Protein AF-A0A2N5VVJ9-F1 (afdb_monomer_lite)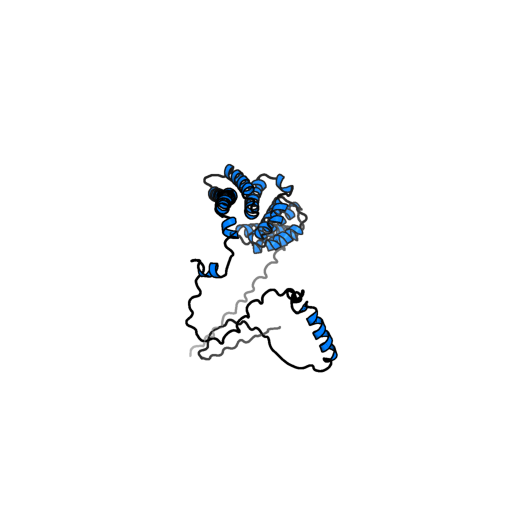

Structure (mmCIF, N/CA/C/O backbone):
data_AF-A0A2N5VVJ9-F1
#
_entry.id   AF-A0A2N5VVJ9-F1
#
loop_
_atom_site.group_PDB
_atom_site.id
_atom_site.type_symbol
_atom_site.label_atom_id
_atom_site.label_alt_id
_atom_site.label_comp_id
_atom_site.label_asym_id
_atom_site.label_entity_id
_atom_site.label_seq_id
_atom_site.pdbx_PDB_ins_code
_atom_site.Cartn_x
_atom_site.Cartn_y
_atom_site.Cartn_z
_atom_site.occupancy
_atom_site.B_iso_or_equiv
_atom_site.auth_seq_id
_atom_site.auth_comp_id
_atom_site.auth_asym_id
_atom_site.auth_atom_id
_atom_site.pdbx_PDB_model_num
ATOM 1 N N . MET A 1 1 ? 15.335 -64.972 -72.256 1.00 45.25 1 MET A N 1
ATOM 2 C CA . MET A 1 1 ? 16.299 -64.306 -71.351 1.00 45.25 1 MET A CA 1
ATOM 3 C C . MET A 1 1 ? 16.085 -62.801 -71.450 1.00 45.25 1 MET A C 1
ATOM 5 O O . MET A 1 1 ? 16.335 -62.247 -72.508 1.00 45.25 1 MET A O 1
ATOM 9 N N . ALA A 1 2 ? 15.548 -62.161 -70.409 1.00 50.06 2 ALA A N 1
ATOM 10 C CA . ALA A 1 2 ? 15.315 -60.712 -70.378 1.00 50.06 2 ALA A CA 1
ATOM 11 C C . ALA A 1 2 ? 16.499 -59.993 -69.695 1.00 50.06 2 ALA A C 1
ATOM 13 O O . ALA A 1 2 ? 17.002 -60.510 -68.690 1.00 50.06 2 ALA A O 1
ATOM 14 N N . PRO A 1 3 ? 16.972 -58.836 -70.196 1.00 57.22 3 PRO A N 1
ATOM 15 C CA . PRO A 1 3 ? 18.103 -58.140 -69.596 1.00 57.22 3 PRO A CA 1
ATOM 16 C C . PRO A 1 3 ? 17.680 -57.404 -68.316 1.00 57.22 3 PRO A C 1
ATOM 18 O O . PRO A 1 3 ? 16.671 -56.702 -68.268 1.00 57.22 3 PRO A O 1
ATOM 21 N N . LYS A 1 4 ? 18.480 -57.565 -67.258 1.00 54.62 4 LYS A N 1
ATOM 22 C CA . LYS A 1 4 ? 18.302 -56.906 -65.959 1.00 54.62 4 LYS A CA 1
ATOM 23 C C . LYS A 1 4 ? 18.552 -55.400 -66.103 1.00 54.62 4 LYS A C 1
ATOM 25 O O . LYS A 1 4 ? 19.694 -54.972 -66.246 1.00 54.62 4 LYS A O 1
ATOM 30 N N . THR A 1 5 ? 17.504 -54.585 -66.018 1.00 56.19 5 THR A N 1
ATOM 31 C CA . THR A 1 5 ? 17.630 -53.122 -65.953 1.00 56.19 5 THR A CA 1
ATOM 32 C C . THR A 1 5 ? 18.080 -52.698 -64.552 1.00 56.19 5 THR A C 1
ATOM 34 O O . THR A 1 5 ? 17.304 -52.736 -63.597 1.00 56.19 5 THR A O 1
ATOM 37 N N . SER A 1 6 ? 19.340 -52.287 -64.419 1.00 57.97 6 SER A N 1
ATOM 38 C CA . SER A 1 6 ? 19.871 -51.643 -63.213 1.00 57.97 6 SER A CA 1
ATOM 39 C C . SER A 1 6 ? 19.296 -50.225 -63.084 1.00 57.97 6 SER A C 1
ATOM 41 O O . SER A 1 6 ? 19.690 -49.315 -63.814 1.00 57.97 6 SER A O 1
ATOM 43 N N . ARG A 1 7 ? 18.341 -50.015 -62.168 1.00 59.00 7 ARG A N 1
ATOM 44 C CA . ARG A 1 7 ? 17.895 -48.667 -61.777 1.00 59.00 7 ARG A CA 1
ATOM 45 C C . ARG A 1 7 ? 18.970 -48.027 -60.893 1.00 59.00 7 ARG A C 1
ATOM 47 O O . ARG A 1 7 ? 19.049 -48.319 -59.702 1.00 59.00 7 ARG A O 1
ATOM 54 N N . LYS A 1 8 ? 19.780 -47.128 -61.460 1.00 63.78 8 LYS A N 1
ATOM 55 C CA . LYS A 1 8 ? 20.605 -46.195 -60.673 1.00 63.78 8 LYS A CA 1
ATOM 56 C C . LYS A 1 8 ? 19.685 -45.224 -59.924 1.00 63.78 8 LYS A C 1
ATOM 58 O O . LYS A 1 8 ? 18.832 -44.583 -60.533 1.00 63.78 8 LYS A O 1
ATOM 63 N N . LEU A 1 9 ? 19.861 -45.119 -58.607 1.00 64.06 9 LEU A N 1
ATOM 64 C CA . LEU A 1 9 ? 19.212 -44.093 -57.787 1.00 64.06 9 LEU A CA 1
ATOM 65 C C . LEU A 1 9 ? 19.686 -42.696 -58.231 1.00 64.06 9 LEU A C 1
ATOM 67 O O . LEU A 1 9 ? 20.874 -42.537 -58.531 1.00 64.06 9 LEU A O 1
ATOM 71 N N . PRO A 1 10 ? 18.804 -41.680 -58.263 1.00 64.31 10 PRO A N 1
ATOM 72 C CA . PRO A 1 10 ? 19.205 -40.327 -58.624 1.00 64.31 10 PRO A CA 1
ATOM 73 C C . PRO A 1 10 ? 20.184 -39.758 -57.580 1.00 64.31 10 PRO A C 1
ATOM 75 O O . PRO A 1 10 ? 20.063 -40.064 -56.387 1.00 64.31 10 PRO A O 1
ATOM 78 N N . PRO A 1 11 ? 21.158 -38.925 -57.991 1.00 63.38 11 PRO A N 1
ATOM 79 C CA . PRO A 1 11 ? 22.115 -38.337 -57.065 1.00 63.38 11 PRO A CA 1
ATOM 80 C C . PRO A 1 11 ? 21.392 -37.436 -56.056 1.00 63.38 11 PRO A C 1
ATOM 82 O O . PRO A 1 11 ? 20.546 -36.615 -56.417 1.00 63.38 11 PRO A O 1
ATOM 85 N N . LYS A 1 12 ? 21.740 -37.578 -54.770 1.00 62.91 12 LYS A N 1
ATOM 86 C CA . LYS A 1 12 ? 21.291 -36.683 -53.695 1.00 62.91 12 LYS A CA 1
ATOM 87 C C . LYS A 1 12 ? 21.680 -35.248 -54.056 1.00 62.91 12 LYS A C 1
ATOM 89 O O . LYS A 1 12 ? 22.849 -34.882 -53.977 1.00 62.91 12 LYS A O 1
ATOM 94 N N . ARG A 1 13 ? 20.689 -34.436 -54.430 1.00 61.47 13 ARG A N 1
ATOM 95 C CA . ARG A 1 13 ? 20.835 -32.994 -54.658 1.00 61.47 13 ARG A CA 1
ATOM 96 C C . ARG A 1 13 ? 21.368 -32.368 -53.365 1.00 61.47 13 ARG A C 1
ATOM 98 O O . ARG A 1 13 ? 20.666 -32.353 -52.354 1.00 61.47 13 ARG A O 1
ATOM 105 N N . SER A 1 14 ? 22.619 -31.908 -53.369 1.00 63.78 14 SER A N 1
ATOM 106 C CA . SER A 1 14 ? 23.208 -31.222 -52.219 1.00 63.78 14 SER A CA 1
ATOM 107 C C . SER A 1 14 ? 22.415 -29.943 -51.968 1.00 63.78 14 SER A C 1
ATOM 109 O O . SER A 1 14 ? 22.470 -29.009 -52.769 1.00 63.78 14 SER A O 1
ATOM 111 N N . GLN A 1 15 ? 21.653 -29.897 -50.876 1.00 66.25 15 GLN A N 1
ATOM 112 C CA . GLN A 1 15 ? 21.012 -28.669 -50.421 1.00 66.25 15 GLN A CA 1
ATOM 113 C C . GLN A 1 15 ? 22.098 -27.716 -49.903 1.00 66.25 15 GLN A C 1
ATOM 115 O O . GLN A 1 15 ? 22.375 -27.663 -48.705 1.00 66.25 15 GLN A O 1
ATOM 120 N N . PHE A 1 16 ? 22.736 -26.971 -50.806 1.00 63.09 16 PHE A N 1
ATOM 121 C CA . PHE A 1 16 ? 23.498 -25.785 -50.435 1.00 63.09 16 PHE A CA 1
ATOM 122 C C . PHE A 1 16 ? 22.497 -24.757 -49.903 1.00 63.09 16 PHE A C 1
ATOM 124 O O . PHE A 1 16 ? 21.843 -24.050 -50.667 1.00 63.09 16 PHE A O 1
ATOM 131 N N . LYS A 1 17 ? 22.323 -24.711 -48.577 1.00 68.06 17 LYS A N 1
ATOM 132 C CA . LYS A 1 17 ? 21.611 -23.603 -47.936 1.00 68.06 17 LYS A CA 1
ATOM 133 C C . LYS A 1 17 ? 22.434 -22.334 -48.196 1.00 68.06 17 LYS A C 1
ATOM 135 O O . LYS A 1 17 ? 23.617 -22.331 -47.843 1.00 68.06 17 LYS A O 1
ATOM 140 N N . PRO A 1 18 ? 21.866 -21.282 -48.813 1.00 67.88 18 PRO A N 1
ATOM 141 C CA . PRO A 1 18 ? 22.600 -20.045 -49.029 1.00 67.88 18 PRO A CA 1
ATOM 142 C C . PRO A 1 18 ? 23.058 -19.493 -47.676 1.00 67.88 18 PRO A C 1
ATOM 144 O O . PRO A 1 18 ? 22.304 -19.479 -46.699 1.00 67.88 18 PRO A O 1
ATOM 147 N N . LYS A 1 19 ? 24.328 -19.088 -47.610 1.00 67.56 19 LYS A N 1
ATOM 148 C CA . LYS A 1 19 ? 24.931 -18.499 -46.412 1.00 67.56 19 LYS A CA 1
ATOM 149 C C . LYS A 1 19 ? 24.152 -17.219 -46.096 1.00 67.56 19 LYS A C 1
ATOM 151 O O . LYS A 1 19 ? 24.088 -16.326 -46.936 1.00 67.56 19 LYS A O 1
ATOM 156 N N . ALA A 1 20 ? 23.507 -17.168 -44.929 1.00 70.75 20 ALA A N 1
ATOM 157 C CA . ALA A 1 20 ? 22.679 -16.034 -44.531 1.00 70.75 20 ALA A CA 1
ATOM 158 C C . ALA A 1 20 ? 23.492 -14.734 -44.616 1.00 70.75 20 ALA A C 1
ATOM 160 O O . ALA A 1 20 ? 24.610 -14.664 -44.099 1.00 70.75 20 ALA A O 1
ATOM 161 N N . THR A 1 21 ? 22.938 -13.719 -45.278 1.00 72.06 21 THR A N 1
ATOM 162 C CA . THR A 1 21 ? 23.571 -12.403 -45.380 1.00 72.06 21 THR A CA 1
ATOM 163 C C . THR A 1 21 ? 23.772 -11.812 -43.978 1.00 72.06 21 THR A C 1
ATOM 165 O O . THR A 1 21 ? 22.916 -11.985 -43.100 1.00 72.06 21 THR A O 1
ATOM 168 N N . PRO A 1 22 ? 24.910 -11.144 -43.710 1.00 67.06 22 PRO A N 1
ATOM 169 C CA . PRO A 1 22 ? 25.204 -10.629 -42.381 1.00 67.06 22 PRO A CA 1
ATOM 170 C C . PRO A 1 22 ? 24.194 -9.535 -42.016 1.00 67.06 22 PRO A C 1
ATOM 172 O O . PRO A 1 22 ? 24.123 -8.490 -42.662 1.00 67.06 22 PRO A O 1
ATOM 175 N N . ARG A 1 23 ? 23.389 -9.772 -40.972 1.00 75.50 23 ARG A N 1
ATOM 176 C CA . ARG A 1 23 ? 22.458 -8.765 -40.440 1.00 75.50 23 ARG A CA 1
ATOM 177 C C . ARG A 1 23 ? 23.257 -7.540 -39.985 1.00 75.50 23 ARG A C 1
ATOM 179 O O . ARG A 1 23 ? 24.162 -7.673 -39.161 1.00 75.50 23 ARG A O 1
ATOM 186 N N . LYS A 1 24 ? 22.907 -6.351 -40.493 1.00 75.06 24 LYS A N 1
ATOM 187 C CA . LYS A 1 24 ? 23.478 -5.077 -40.027 1.00 75.06 24 LYS A CA 1
ATOM 188 C C . LYS A 1 24 ? 23.270 -4.966 -38.511 1.00 75.06 24 LYS A C 1
ATOM 190 O O . LYS A 1 24 ? 22.156 -5.167 -38.021 1.00 75.06 24 LYS A O 1
ATOM 195 N N . LYS A 1 25 ? 24.344 -4.694 -37.762 1.00 81.38 25 LYS A N 1
ATOM 196 C CA . LYS A 1 25 ? 24.272 -4.499 -36.307 1.00 81.38 25 LYS A CA 1
ATOM 197 C C . LYS A 1 25 ? 23.468 -3.223 -36.031 1.00 81.38 25 LYS A C 1
ATOM 199 O O . LYS A 1 25 ? 23.736 -2.194 -36.644 1.00 81.38 25 LYS A O 1
ATOM 204 N N . LYS A 1 26 ? 22.474 -3.302 -35.142 1.00 84.88 26 LYS A N 1
ATOM 205 C CA . LYS A 1 26 ? 21.681 -2.136 -34.720 1.00 84.88 26 LYS A CA 1
ATOM 206 C C . LYS A 1 26 ? 22.579 -1.134 -33.990 1.00 84.88 26 LYS A C 1
ATOM 208 O O . LYS A 1 26 ? 23.471 -1.549 -33.250 1.00 84.88 26 LYS A O 1
ATOM 213 N N . THR A 1 27 ? 22.329 0.161 -34.174 1.00 90.56 27 THR A N 1
ATOM 214 C CA . THR A 1 27 ? 23.032 1.216 -33.425 1.00 90.56 27 THR A CA 1
ATOM 215 C C . THR A 1 27 ? 22.572 1.250 -31.963 1.00 90.56 27 THR A C 1
ATOM 217 O O . THR A 1 27 ? 21.488 0.761 -31.639 1.00 90.56 27 THR A O 1
ATOM 220 N N . ALA A 1 28 ? 23.366 1.841 -31.063 1.00 88.62 28 ALA A N 1
ATOM 221 C CA . ALA A 1 28 ? 23.017 1.939 -29.641 1.00 88.62 28 ALA A CA 1
ATOM 222 C C . ALA A 1 28 ? 21.659 2.633 -29.417 1.00 88.62 28 ALA A C 1
ATOM 224 O O . ALA A 1 28 ? 20.816 2.114 -28.687 1.00 88.62 28 ALA A O 1
ATOM 225 N N . ALA A 1 29 ? 21.401 3.733 -30.132 1.00 88.88 29 ALA A N 1
ATOM 226 C CA . ALA A 1 29 ? 20.127 4.450 -30.087 1.00 88.88 29 ALA A CA 1
ATOM 227 C C . ALA A 1 29 ? 18.941 3.584 -30.555 1.00 88.88 29 ALA A C 1
ATOM 229 O O . ALA A 1 29 ? 17.897 3.553 -29.906 1.00 88.88 29 ALA A O 1
ATOM 230 N N . GLN A 1 30 ? 19.111 2.804 -31.631 1.00 91.69 30 GLN A N 1
ATOM 231 C CA . GLN A 1 30 ? 18.076 1.876 -32.107 1.00 91.69 30 GLN A CA 1
ATOM 232 C C . GLN A 1 30 ? 17.791 0.755 -31.099 1.00 91.69 30 GLN A C 1
ATOM 234 O O . GLN A 1 30 ? 16.660 0.279 -31.008 1.00 91.69 30 GLN A O 1
ATOM 239 N N . ILE A 1 31 ? 18.803 0.314 -30.346 1.00 91.12 31 ILE A N 1
ATOM 240 C CA . ILE A 1 31 ? 18.627 -0.681 -29.283 1.00 91.12 31 ILE A CA 1
ATOM 241 C C . ILE A 1 31 ? 17.816 -0.084 -28.127 1.00 91.12 31 ILE A C 1
ATOM 243 O O . ILE A 1 31 ? 16.885 -0.739 -27.662 1.00 91.12 31 ILE A O 1
ATOM 247 N N . VAL A 1 32 ? 18.127 1.144 -27.696 1.00 91.50 32 VAL A N 1
ATOM 248 C CA . VAL A 1 32 ? 17.387 1.851 -26.631 1.00 91.50 32 VAL A CA 1
ATOM 249 C C . VAL A 1 32 ? 15.924 2.036 -27.037 1.00 91.50 32 VAL A C 1
ATOM 251 O O . VAL A 1 32 ? 15.026 1.653 -26.292 1.00 91.50 32 VAL A O 1
ATOM 254 N N . ALA A 1 33 ? 15.672 2.535 -28.251 1.00 92.75 33 ALA A N 1
ATOM 255 C CA . ALA A 1 33 ? 14.318 2.721 -28.771 1.00 92.75 33 ALA A CA 1
ATOM 256 C C . ALA A 1 33 ? 13.533 1.399 -28.819 1.00 92.75 33 ALA A C 1
ATOM 258 O O . ALA A 1 33 ? 12.406 1.323 -28.333 1.00 92.75 33 ALA A O 1
ATOM 259 N N . ALA A 1 34 ? 14.150 0.320 -29.314 1.00 94.25 34 ALA A N 1
ATOM 260 C CA . ALA A 1 34 ? 13.525 -1.001 -29.322 1.00 94.25 34 ALA A CA 1
ATOM 261 C C . ALA A 1 34 ? 13.229 -1.528 -27.904 1.00 94.25 34 ALA A C 1
ATOM 263 O O . ALA A 1 34 ? 12.222 -2.205 -27.699 1.00 94.25 34 ALA A O 1
ATOM 264 N N . ARG A 1 35 ? 14.082 -1.223 -26.917 1.00 94.88 35 ARG A N 1
ATOM 265 C CA . ARG A 1 35 ? 13.838 -1.568 -25.507 1.00 94.88 35 ARG A CA 1
ATOM 266 C C . ARG A 1 35 ? 12.683 -0.770 -24.909 1.00 94.88 35 ARG A C 1
ATOM 268 O O . ARG A 1 35 ? 11.914 -1.358 -24.161 1.00 94.88 35 ARG A O 1
ATOM 275 N N . ARG A 1 36 ? 12.526 0.513 -25.256 1.00 94.69 36 ARG A N 1
ATOM 276 C CA . ARG A 1 36 ? 11.374 1.327 -24.824 1.00 94.69 36 ARG A CA 1
ATOM 277 C C . ARG A 1 36 ? 10.063 0.752 -25.351 1.00 94.69 36 ARG A C 1
ATOM 279 O O . ARG A 1 36 ? 9.161 0.506 -24.565 1.00 94.69 36 ARG A O 1
ATOM 286 N N . ILE A 1 37 ? 10.000 0.429 -26.645 1.00 96.31 37 ILE A N 1
ATOM 287 C CA . ILE A 1 37 ? 8.824 -0.225 -27.248 1.00 96.31 37 ILE A CA 1
ATOM 288 C C . ILE A 1 37 ? 8.517 -1.540 -26.526 1.00 96.31 37 ILE A C 1
ATOM 290 O O . ILE A 1 37 ? 7.390 -1.780 -26.105 1.00 96.31 37 ILE A O 1
ATOM 294 N N . ARG A 1 38 ? 9.546 -2.363 -26.295 1.0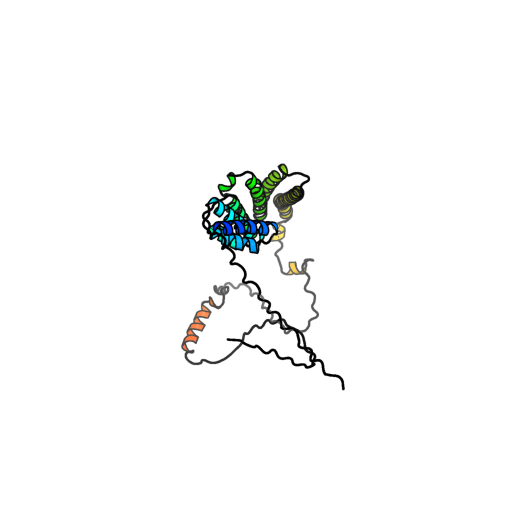0 97.44 38 ARG A N 1
ATOM 295 C CA . ARG A 1 38 ? 9.400 -3.611 -25.544 1.00 97.44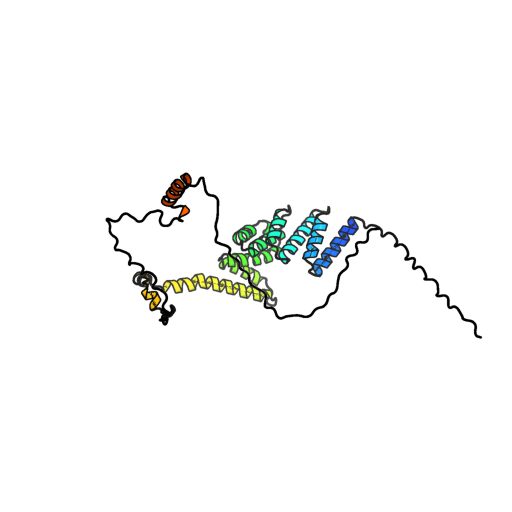 38 ARG A CA 1
ATOM 296 C C . ARG A 1 38 ? 8.893 -3.385 -24.118 1.00 97.44 38 ARG A C 1
ATOM 298 O O . ARG A 1 38 ? 8.111 -4.199 -23.640 1.00 97.44 38 ARG A O 1
ATOM 305 N N . LEU A 1 39 ? 9.361 -2.342 -23.431 1.00 97.19 39 LEU A N 1
ATOM 306 C CA . LEU A 1 39 ? 8.891 -2.007 -22.090 1.00 97.19 39 LEU A CA 1
ATOM 307 C C . LEU A 1 39 ? 7.392 -1.694 -22.123 1.00 97.19 39 LEU A C 1
ATOM 309 O O . LEU A 1 39 ? 6.655 -2.303 -21.358 1.00 97.19 39 LEU A O 1
ATOM 313 N N . TYR A 1 40 ? 6.932 -0.849 -23.050 1.00 96.69 40 TYR A N 1
ATOM 314 C CA . TYR A 1 40 ? 5.502 -0.563 -23.213 1.00 96.69 40 TYR A CA 1
ATOM 315 C C . TYR A 1 40 ? 4.679 -1.828 -23.476 1.00 96.69 40 TYR A C 1
ATOM 317 O O . TYR A 1 40 ? 3.702 -2.068 -22.777 1.00 96.69 40 TYR A O 1
ATOM 325 N N . GLU A 1 41 ? 5.117 -2.696 -24.394 1.00 97.94 41 GLU A N 1
ATOM 326 C CA . GLU A 1 41 ? 4.432 -3.972 -24.653 1.00 97.94 41 GLU A CA 1
ATOM 327 C C . GLU A 1 41 ? 4.382 -4.888 -23.420 1.00 97.94 41 GLU A C 1
ATOM 329 O O . GLU A 1 41 ? 3.445 -5.666 -23.253 1.00 97.94 41 GLU A O 1
ATOM 334 N N . GLN A 1 42 ? 5.414 -4.856 -22.574 1.00 97.75 42 GLN A N 1
ATOM 335 C CA . GLN A 1 42 ? 5.454 -5.642 -21.342 1.00 97.75 42 GLN A CA 1
ATOM 336 C C . GLN A 1 42 ? 4.526 -5.074 -20.274 1.00 97.75 42 GLN A C 1
ATOM 338 O O . GLN A 1 42 ? 3.937 -5.861 -19.538 1.00 97.75 42 GLN A O 1
ATOM 343 N N . LEU A 1 43 ? 4.413 -3.748 -20.179 1.00 96.75 43 LEU A N 1
ATOM 344 C CA . LEU A 1 43 ? 3.488 -3.082 -19.264 1.00 96.75 43 LEU A CA 1
ATOM 345 C C . LEU A 1 43 ? 2.039 -3.374 -19.656 1.00 96.75 43 LEU A C 1
ATOM 347 O O . LEU A 1 43 ? 1.276 -3.833 -18.814 1.00 96.75 43 LEU A O 1
ATOM 351 N N . ASP A 1 44 ? 1.714 -3.216 -20.938 1.00 96.69 44 ASP A N 1
ATOM 352 C CA . ASP A 1 44 ? 0.381 -3.470 -21.496 1.00 96.69 44 ASP A CA 1
ATOM 353 C C . ASP A 1 44 ? -0.072 -4.926 -21.278 1.00 96.69 44 ASP A C 1
ATOM 355 O O . ASP A 1 44 ? -1.201 -5.204 -20.886 1.00 96.69 44 ASP A O 1
ATOM 359 N N . LYS A 1 45 ? 0.855 -5.881 -21.426 1.00 96.88 45 LYS A N 1
ATOM 360 C CA . LYS A 1 45 ? 0.585 -7.316 -21.225 1.00 96.88 45 LYS A CA 1
ATOM 361 C C . LYS A 1 45 ? 0.722 -7.790 -19.773 1.00 96.88 45 LYS A C 1
ATOM 363 O O . LYS A 1 45 ? 0.636 -8.992 -19.527 1.00 96.88 45 LYS A O 1
ATOM 368 N N . GLY A 1 46 ? 1.017 -6.904 -18.819 1.00 95.62 46 GLY A N 1
ATOM 369 C CA . GLY A 1 46 ? 1.198 -7.272 -17.408 1.00 95.62 46 GLY A CA 1
ATOM 370 C C . GLY A 1 46 ? 2.443 -8.127 -17.111 1.00 95.62 46 GLY A C 1
ATOM 371 O O . GLY A 1 46 ? 2.540 -8.786 -16.076 1.00 95.62 46 GLY A O 1
ATOM 372 N N . PHE A 1 47 ? 3.449 -8.144 -17.991 1.00 97.25 47 PHE A N 1
ATOM 373 C CA . PHE A 1 47 ? 4.697 -8.891 -17.787 1.00 97.25 47 PHE A CA 1
ATOM 374 C C . PHE A 1 47 ? 5.681 -8.149 -16.869 1.00 97.25 47 PHE A C 1
ATOM 376 O O . PHE A 1 47 ? 6.840 -7.917 -17.232 1.00 97.25 47 PHE A O 1
ATOM 383 N N . HIS A 1 48 ? 5.248 -7.818 -15.652 1.00 96.94 48 HIS A N 1
ATOM 384 C CA . HIS A 1 48 ? 5.954 -6.932 -14.717 1.00 96.94 48 HIS A CA 1
ATOM 385 C C . HIS A 1 48 ? 7.384 -7.391 -14.377 1.00 96.94 48 HIS A C 1
ATOM 387 O O . HIS A 1 48 ? 8.316 -6.587 -14.358 1.00 96.94 48 HIS A O 1
ATOM 393 N N . GLN A 1 49 ? 7.610 -8.697 -14.199 1.00 96.94 49 GLN A N 1
ATOM 394 C CA . GLN A 1 49 ? 8.952 -9.240 -13.929 1.00 96.94 49 GLN A CA 1
ATOM 395 C C . GLN A 1 49 ? 9.926 -9.015 -15.095 1.00 96.94 49 GLN A C 1
ATOM 397 O O . GLN A 1 49 ? 11.115 -8.754 -14.898 1.00 96.94 49 GLN A O 1
ATOM 402 N N . ASN A 1 50 ? 9.430 -9.115 -16.329 1.00 97.44 50 ASN A N 1
ATOM 403 C CA . ASN A 1 50 ? 10.236 -8.851 -17.516 1.00 97.44 50 ASN A CA 1
ATOM 404 C C . ASN A 1 50 ? 10.409 -7.347 -17.742 1.00 97.44 50 ASN A C 1
ATOM 406 O O . ASN A 1 50 ? 11.498 -6.935 -18.139 1.00 97.44 50 ASN A O 1
ATOM 410 N N . ALA A 1 51 ? 9.379 -6.550 -17.446 1.00 97.88 51 ALA A N 1
ATOM 411 C CA . ALA A 1 51 ? 9.434 -5.094 -17.495 1.00 97.88 51 ALA A CA 1
ATOM 412 C C . ALA A 1 51 ? 10.549 -4.553 -16.593 1.00 97.88 51 ALA A C 1
ATOM 414 O O . ALA A 1 51 ? 11.375 -3.780 -17.061 1.00 97.88 51 ALA A O 1
ATOM 415 N N . ILE A 1 52 ? 10.686 -5.060 -15.362 1.00 97.12 52 ILE A N 1
ATOM 416 C CA . ILE A 1 52 ? 11.766 -4.649 -14.447 1.00 97.12 52 ILE A CA 1
ATOM 417 C C . ILE A 1 52 ? 13.154 -4.940 -15.021 1.00 97.12 52 ILE A C 1
ATOM 419 O O . ILE A 1 52 ? 14.055 -4.107 -14.919 1.00 97.12 52 ILE A O 1
ATOM 423 N N . LYS A 1 53 ? 13.342 -6.098 -15.667 1.00 97.06 53 LYS A N 1
ATOM 424 C CA . LYS A 1 53 ? 14.615 -6.415 -16.337 1.00 97.06 53 LYS A CA 1
ATOM 425 C C . LYS A 1 53 ? 14.905 -5.420 -17.459 1.00 97.06 53 LYS A C 1
ATOM 427 O O . LYS A 1 53 ? 16.046 -4.989 -17.602 1.00 97.06 53 LYS A O 1
ATOM 432 N N . THR A 1 54 ? 13.889 -5.049 -18.237 1.00 96.88 54 THR A N 1
ATOM 433 C CA . THR A 1 54 ? 14.010 -4.033 -19.290 1.00 96.88 54 THR A CA 1
ATOM 434 C C . THR A 1 54 ? 14.287 -2.643 -18.702 1.00 96.88 54 THR A C 1
ATOM 436 O O . THR A 1 54 ? 15.150 -1.947 -19.227 1.00 96.88 54 THR A O 1
ATOM 439 N N . CYS A 1 55 ? 13.648 -2.261 -17.589 1.00 96.12 55 CYS A N 1
ATOM 440 C CA . CYS A 1 55 ? 13.926 -1.015 -16.865 1.00 96.12 55 CYS A CA 1
ATOM 441 C C . CYS A 1 55 ? 15.380 -0.948 -16.394 1.00 96.12 55 CYS A C 1
ATOM 443 O O . CYS A 1 55 ? 16.045 0.041 -16.668 1.00 96.12 55 CYS A O 1
ATOM 445 N N . ASN A 1 56 ? 15.908 -2.004 -15.763 1.00 95.44 56 ASN A N 1
ATOM 446 C CA . ASN A 1 56 ? 17.319 -2.050 -15.354 1.00 95.44 56 ASN A CA 1
ATOM 447 C C . ASN A 1 56 ? 18.250 -1.852 -16.560 1.00 95.44 56 ASN A C 1
ATOM 449 O O . ASN A 1 56 ? 19.125 -0.997 -16.535 1.00 95.44 56 ASN A O 1
ATOM 453 N N . GLN A 1 57 ? 17.985 -2.558 -17.664 1.00 94.81 57 GLN A N 1
ATOM 454 C CA . GLN A 1 57 ? 18.765 -2.417 -18.897 1.00 94.81 57 GLN A CA 1
ATOM 455 C C . GLN A 1 57 ? 18.709 -1.014 -19.511 1.00 94.81 57 GLN A C 1
ATOM 457 O O . GLN A 1 57 ? 19.617 -0.663 -20.262 1.00 94.81 57 GLN A O 1
ATOM 462 N N . LEU A 1 58 ? 17.627 -0.266 -19.288 1.00 94.62 58 LEU A N 1
ATOM 463 C CA . LEU A 1 58 ? 17.481 1.117 -19.740 1.00 94.62 58 LEU A CA 1
ATOM 464 C C . LEU A 1 58 ? 18.164 2.094 -18.772 1.00 94.62 58 LEU A C 1
ATOM 466 O O . LEU A 1 58 ? 18.803 3.030 -19.234 1.00 94.62 58 LEU A O 1
ATOM 470 N N . LEU A 1 59 ? 18.092 1.842 -17.462 1.00 92.94 59 LEU A N 1
ATOM 471 C CA . LEU A 1 59 ? 18.751 2.636 -16.418 1.00 92.94 59 LEU A CA 1
ATOM 472 C C . LEU A 1 59 ? 20.283 2.543 -16.459 1.00 92.94 59 LEU A C 1
ATOM 474 O O . LEU A 1 59 ? 20.953 3.485 -16.038 1.00 92.94 59 LEU A O 1
ATOM 478 N N . ASP A 1 60 ? 20.827 1.434 -16.969 1.00 91.12 60 ASP A N 1
ATOM 479 C CA . ASP A 1 60 ? 22.268 1.251 -17.186 1.00 91.12 60 ASP A CA 1
ATOM 480 C C . ASP A 1 60 ? 22.806 2.105 -18.352 1.00 91.12 60 ASP A C 1
ATOM 482 O O . ASP A 1 60 ? 24.017 2.261 -18.513 1.00 91.12 60 ASP A O 1
ATOM 486 N N . GLN A 1 61 ? 21.927 2.628 -19.212 1.00 88.25 61 GLN A N 1
ATOM 487 C CA . GLN A 1 61 ? 22.314 3.439 -20.365 1.00 88.25 61 GLN A CA 1
ATOM 488 C C . GLN A 1 61 ? 22.327 4.926 -19.998 1.00 88.25 61 GLN A C 1
ATOM 490 O O . GLN A 1 61 ? 21.515 5.395 -19.206 1.00 88.25 61 GLN A O 1
ATOM 495 N N . GLN A 1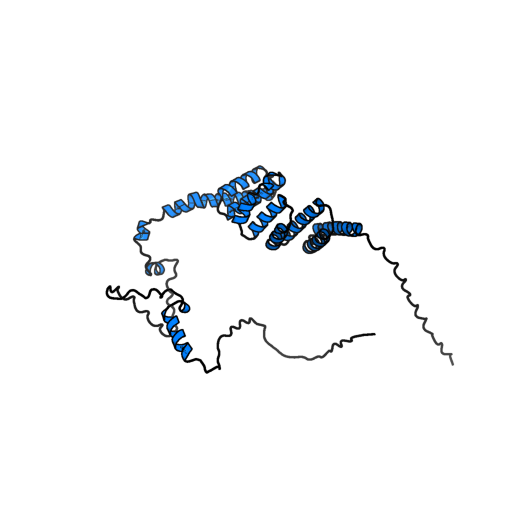 62 ? 23.240 5.689 -20.606 1.00 75.56 62 GLN A N 1
ATOM 496 C CA . GLN A 1 62 ? 23.241 7.145 -20.472 1.00 75.56 62 GLN A CA 1
ATOM 497 C C . GLN A 1 62 ? 22.023 7.728 -21.204 1.00 75.56 62 GLN A C 1
ATOM 499 O O . GLN A 1 62 ? 21.806 7.446 -22.384 1.00 75.56 62 GLN A O 1
ATOM 504 N N . GLY A 1 63 ? 21.230 8.524 -20.490 1.00 80.75 63 GLY A N 1
ATOM 505 C CA . GLY A 1 63 ? 20.038 9.209 -20.986 1.00 80.75 63 GLY A CA 1
ATOM 506 C C . GLY A 1 63 ? 19.903 10.590 -20.349 1.00 80.75 63 GLY A C 1
ATOM 507 O O . GLY A 1 63 ? 20.769 11.013 -19.581 1.00 80.75 63 GLY A O 1
ATOM 508 N N . THR A 1 64 ? 18.826 11.304 -20.672 1.00 86.06 64 THR A N 1
ATOM 509 C CA . THR A 1 64 ? 18.494 12.551 -19.971 1.00 86.06 64 THR A CA 1
ATOM 510 C C . THR A 1 64 ? 18.122 12.241 -18.517 1.00 86.06 64 THR A C 1
ATOM 512 O O . THR A 1 64 ? 17.674 11.134 -18.211 1.00 86.06 64 THR A O 1
ATOM 515 N N . GLN A 1 65 ? 18.299 13.206 -17.609 1.00 87.81 65 GLN A N 1
ATOM 516 C CA . GLN A 1 65 ? 17.893 13.035 -16.205 1.00 87.81 65 GLN A CA 1
ATOM 517 C C . GLN A 1 65 ? 16.396 12.718 -16.105 1.00 87.81 65 GLN A C 1
ATOM 519 O O . GLN A 1 65 ? 16.022 11.729 -15.497 1.00 87.81 65 GLN A O 1
ATOM 524 N N . ASN A 1 66 ? 15.557 13.442 -16.848 1.00 88.38 66 ASN A N 1
ATOM 525 C CA . ASN A 1 66 ? 14.114 13.194 -16.873 1.00 88.38 66 ASN A CA 1
ATOM 526 C C . ASN A 1 66 ? 13.749 11.766 -17.345 1.00 88.38 66 ASN A C 1
ATOM 528 O O . ASN A 1 66 ? 12.886 11.102 -16.771 1.00 88.38 66 ASN A O 1
ATOM 532 N N . ASP A 1 67 ? 14.443 11.239 -18.362 1.00 89.38 67 ASP A N 1
ATOM 533 C CA . ASP A 1 67 ? 14.238 9.852 -18.806 1.00 89.38 67 ASP A CA 1
ATOM 534 C C . ASP A 1 67 ? 14.649 8.845 -17.722 1.00 89.38 67 ASP A C 1
ATOM 536 O O . ASP A 1 67 ? 14.069 7.767 -17.605 1.00 89.38 67 ASP A O 1
ATOM 540 N N . ARG A 1 68 ? 15.671 9.172 -16.928 1.00 91.88 68 ARG A N 1
ATOM 541 C CA . ARG A 1 68 ? 16.115 8.330 -15.818 1.00 91.88 68 ARG A CA 1
ATOM 542 C C . ARG A 1 68 ? 15.106 8.352 -14.669 1.00 91.88 68 ARG A C 1
ATOM 544 O O . ARG A 1 68 ? 14.774 7.282 -14.163 1.00 91.88 68 ARG A O 1
ATOM 551 N N . ASP A 1 69 ? 14.599 9.524 -14.310 1.00 92.50 69 ASP A N 1
ATOM 552 C CA . ASP A 1 69 ? 13.635 9.723 -13.223 1.00 92.50 69 ASP A CA 1
ATOM 553 C C . ASP A 1 69 ? 12.333 8.967 -13.513 1.00 92.50 69 ASP A C 1
ATOM 555 O O . ASP A 1 69 ? 11.873 8.161 -12.706 1.00 92.50 69 ASP A O 1
ATOM 559 N N . THR A 1 70 ? 11.815 9.092 -14.738 1.00 92.75 70 THR A N 1
ATOM 560 C CA . THR A 1 70 ? 10.627 8.340 -15.181 1.00 92.75 70 THR A CA 1
ATOM 561 C C . THR A 1 70 ? 10.831 6.821 -15.142 1.00 92.75 70 THR A C 1
ATOM 563 O O . THR A 1 70 ? 9.916 6.071 -14.787 1.00 92.75 70 THR A O 1
ATOM 566 N N . LEU A 1 71 ? 12.030 6.325 -15.470 1.00 94.75 71 LEU A N 1
ATOM 567 C CA . LEU A 1 71 ? 12.362 4.900 -15.359 1.00 94.75 71 LEU A CA 1
ATOM 568 C C . LEU A 1 71 ? 12.483 4.435 -13.902 1.00 94.75 71 LEU A C 1
ATOM 570 O O . LEU A 1 71 ? 12.114 3.293 -13.609 1.00 94.75 71 LEU A O 1
ATOM 574 N N . ILE A 1 72 ? 12.983 5.289 -13.004 1.00 95.44 72 ILE A N 1
ATOM 575 C CA . ILE A 1 72 ? 13.019 5.037 -11.558 1.00 95.44 72 ILE A CA 1
ATOM 576 C C . ILE A 1 72 ? 11.590 4.902 -11.027 1.00 95.44 72 ILE A C 1
ATOM 578 O O . ILE A 1 72 ? 11.275 3.870 -10.430 1.00 95.44 72 ILE A O 1
ATOM 582 N N . ASP A 1 73 ? 10.714 5.860 -11.333 1.00 94.19 73 ASP A N 1
ATOM 583 C CA . ASP A 1 73 ? 9.300 5.835 -10.942 1.00 94.19 73 ASP A CA 1
ATOM 584 C C . ASP A 1 73 ? 8.602 4.575 -11.459 1.00 94.19 73 ASP A C 1
ATOM 586 O O . ASP A 1 73 ? 7.938 3.853 -10.712 1.00 94.19 73 ASP A O 1
ATOM 590 N N . THR A 1 74 ? 8.806 4.260 -12.742 1.00 95.88 74 THR A N 1
ATOM 591 C CA . THR A 1 74 ? 8.225 3.072 -13.380 1.00 95.88 74 THR A CA 1
ATOM 592 C C . THR A 1 74 ? 8.691 1.794 -12.690 1.00 95.88 74 THR A C 1
ATOM 594 O O . THR A 1 74 ? 7.884 0.916 -12.383 1.00 95.88 74 THR A O 1
ATOM 597 N N . LYS A 1 75 ? 9.995 1.670 -12.417 1.00 96.75 75 LYS A N 1
ATOM 598 C CA . LYS A 1 75 ? 10.543 0.498 -11.732 1.00 96.75 75 LYS A CA 1
ATOM 599 C C . LYS A 1 75 ? 10.000 0.381 -10.310 1.00 96.75 75 LYS A C 1
ATOM 601 O O . LYS A 1 75 ? 9.640 -0.725 -9.914 1.00 96.75 75 LYS A O 1
ATOM 606 N N . ALA A 1 76 ? 9.918 1.480 -9.566 1.00 97.25 76 ALA A N 1
ATOM 607 C CA . ALA A 1 76 ? 9.383 1.476 -8.211 1.00 97.25 76 ALA A CA 1
ATOM 608 C C . ALA A 1 76 ? 7.913 1.016 -8.201 1.00 97.25 76 ALA A C 1
ATOM 610 O O . ALA A 1 76 ? 7.571 0.092 -7.465 1.00 97.25 76 ALA A O 1
ATOM 611 N N . LYS A 1 77 ? 7.072 1.554 -9.098 1.00 96.38 77 LYS A N 1
ATOM 612 C CA . LYS A 1 77 ? 5.669 1.126 -9.274 1.00 96.38 77 LYS A CA 1
ATOM 613 C C . LYS A 1 77 ? 5.558 -0.359 -9.658 1.00 96.38 77 LYS A C 1
ATOM 615 O O . LYS A 1 77 ? 4.691 -1.075 -9.170 1.00 96.38 77 LYS A O 1
ATOM 620 N N . LEU A 1 78 ? 6.460 -0.874 -10.495 1.00 97.81 78 LEU A N 1
ATOM 621 C CA . LEU A 1 78 ? 6.480 -2.303 -10.835 1.00 97.81 78 LEU A CA 1
ATOM 622 C C . LEU A 1 78 ? 6.864 -3.201 -9.653 1.00 97.81 78 LEU A C 1
ATOM 624 O O . LEU A 1 78 ? 6.353 -4.316 -9.542 1.00 97.81 78 LEU A O 1
ATOM 628 N N . LEU A 1 79 ? 7.780 -2.751 -8.793 1.00 98.00 79 LEU A N 1
ATOM 629 C CA . LEU A 1 79 ? 8.155 -3.493 -7.590 1.00 98.00 79 LEU A CA 1
ATOM 630 C C . LEU A 1 79 ? 6.984 -3.572 -6.603 1.00 98.00 79 LEU A C 1
ATOM 632 O O . LEU A 1 79 ? 6.750 -4.650 -6.054 1.00 98.00 79 LEU A O 1
ATOM 636 N N . THR A 1 80 ? 6.208 -2.496 -6.443 1.00 97.44 80 THR A N 1
ATOM 637 C CA . THR A 1 80 ? 5.025 -2.499 -5.567 1.00 97.44 80 THR A CA 1
ATOM 638 C C . THR A 1 80 ? 3.874 -3.336 -6.107 1.00 97.44 80 THR A C 1
ATOM 640 O O . THR A 1 80 ? 3.248 -4.040 -5.320 1.00 97.44 80 THR A O 1
ATOM 643 N N . ILE A 1 81 ? 3.636 -3.339 -7.425 1.00 96.81 81 ILE A N 1
ATOM 644 C CA . ILE A 1 81 ? 2.663 -4.243 -8.073 1.00 96.81 81 ILE A CA 1
ATOM 645 C C . ILE A 1 81 ? 3.019 -5.711 -7.807 1.00 96.81 81 ILE A C 1
ATOM 647 O O . ILE A 1 81 ? 2.145 -6.552 -7.638 1.00 96.81 81 ILE A O 1
ATOM 651 N N . LEU A 1 82 ? 4.313 -6.026 -7.749 1.00 97.50 82 LEU A N 1
ATOM 652 C CA . LEU A 1 82 ? 4.810 -7.363 -7.426 1.00 97.50 82 LEU A CA 1
ATOM 653 C C . LEU A 1 82 ? 4.940 -7.614 -5.918 1.00 97.50 82 LEU A C 1
ATOM 655 O O . LEU A 1 82 ? 5.576 -8.591 -5.529 1.00 97.50 82 LEU A O 1
ATOM 659 N N . GLU A 1 83 ? 4.386 -6.727 -5.091 1.00 97.44 83 GLU A N 1
ATOM 660 C CA . GLU A 1 83 ? 4.367 -6.801 -3.626 1.00 97.44 83 GLU A CA 1
ATOM 661 C C . GLU A 1 83 ? 5.759 -6.860 -2.973 1.00 97.44 83 GLU A C 1
ATOM 663 O O . GLU A 1 83 ? 5.934 -7.301 -1.837 1.00 97.44 83 GLU A O 1
ATOM 668 N N . ARG A 1 84 ? 6.790 -6.368 -3.668 1.00 98.06 84 ARG A N 1
ATOM 669 C CA . ARG A 1 84 ? 8.171 -6.330 -3.168 1.00 98.06 84 ARG A CA 1
ATOM 670 C C . ARG A 1 84 ? 8.445 -5.014 -2.455 1.00 98.06 84 ARG A C 1
ATOM 672 O O . ARG A 1 84 ? 9.263 -4.204 -2.887 1.00 98.06 84 ARG A O 1
ATOM 679 N N . TYR A 1 85 ? 7.736 -4.794 -1.351 1.00 98.31 85 TYR A N 1
ATOM 680 C CA . TYR A 1 85 ? 7.726 -3.508 -0.647 1.00 98.31 85 TYR A CA 1
ATOM 681 C C . TYR A 1 85 ? 9.081 -3.137 -0.028 1.00 98.31 85 TYR A C 1
ATOM 683 O O . TYR A 1 85 ? 9.525 -2.006 -0.193 1.00 98.31 85 TYR A O 1
ATOM 691 N N . GLN A 1 86 ? 9.776 -4.081 0.620 1.00 98.00 86 GLN A N 1
ATOM 692 C CA . GLN A 1 86 ? 11.121 -3.826 1.173 1.00 98.00 86 GLN A CA 1
ATOM 693 C C . GLN A 1 86 ? 12.122 -3.478 0.066 1.00 98.00 86 GLN A C 1
ATOM 695 O O . GLN A 1 86 ? 12.784 -2.450 0.128 1.00 98.00 86 GLN A O 1
ATOM 700 N N . GLU A 1 87 ? 12.147 -4.274 -1.007 1.00 97.69 87 GLU A N 1
ATOM 701 C CA . GLU A 1 87 ? 13.031 -4.035 -2.155 1.00 97.69 87 GLU A CA 1
ATOM 702 C C . GLU A 1 87 ? 12.734 -2.684 -2.832 1.00 97.69 87 GLU A C 1
ATOM 704 O O . GLU A 1 87 ? 13.639 -2.028 -3.342 1.00 97.69 87 GLU A O 1
ATOM 709 N N . THR A 1 88 ? 11.471 -2.243 -2.811 1.00 97.69 88 THR A N 1
ATOM 710 C CA . THR A 1 88 ? 11.075 -0.913 -3.292 1.00 97.69 88 THR A CA 1
ATOM 711 C C . THR A 1 88 ? 11.677 0.188 -2.424 1.00 97.69 88 THR A C 1
ATOM 713 O O . THR A 1 88 ? 12.266 1.122 -2.963 1.00 97.69 88 THR A O 1
ATOM 716 N N . LEU A 1 89 ? 11.561 0.086 -1.096 1.00 97.06 89 LEU A N 1
ATOM 717 C CA . LEU A 1 89 ? 12.123 1.072 -0.168 1.00 97.06 89 LEU A CA 1
ATOM 718 C C . LEU A 1 89 ? 13.644 1.177 -0.315 1.00 97.06 89 LEU A C 1
ATOM 720 O O . LEU A 1 89 ? 14.163 2.283 -0.472 1.00 97.06 89 LEU A O 1
ATOM 724 N N . ASP A 1 90 ? 14.332 0.035 -0.353 1.00 97.06 90 ASP A N 1
ATOM 725 C CA . ASP A 1 90 ? 15.780 -0.027 -0.557 1.00 97.06 90 ASP A CA 1
ATOM 726 C C . ASP A 1 90 ? 16.167 0.617 -1.895 1.00 97.06 90 ASP A C 1
ATOM 728 O O . ASP A 1 90 ? 17.070 1.455 -1.955 1.00 97.06 90 ASP A O 1
ATOM 732 N N . PHE A 1 91 ? 15.436 0.293 -2.968 1.00 96.00 91 PHE A N 1
ATOM 733 C CA . PHE A 1 91 ? 15.675 0.857 -4.292 1.00 96.00 91 PHE A CA 1
ATOM 734 C C . PHE A 1 91 ? 15.529 2.381 -4.314 1.00 96.00 91 PHE A C 1
ATOM 736 O O . PHE A 1 91 ? 16.427 3.046 -4.835 1.00 96.00 91 PHE A O 1
ATOM 743 N N . ILE A 1 92 ? 14.439 2.923 -3.753 1.00 95.69 92 ILE A N 1
ATOM 744 C CA . ILE A 1 92 ? 14.183 4.371 -3.734 1.00 95.69 92 ILE A CA 1
ATOM 745 C C . ILE A 1 92 ? 15.215 5.088 -2.854 1.00 95.69 92 ILE A C 1
ATOM 747 O O . ILE A 1 92 ? 15.706 6.138 -3.250 1.00 95.69 92 ILE A O 1
ATOM 751 N N . SER A 1 93 ? 15.602 4.514 -1.709 1.00 94.25 93 SER A N 1
ATOM 752 C CA . SER A 1 93 ? 16.597 5.124 -0.809 1.00 94.25 93 SER A CA 1
ATOM 753 C C . SER A 1 93 ? 17.970 5.338 -1.459 1.00 94.25 93 SER A C 1
ATOM 755 O O . SER A 1 93 ? 18.707 6.241 -1.073 1.00 94.25 93 SER A O 1
ATOM 757 N N . GLY A 1 94 ? 18.304 4.525 -2.466 1.00 92.12 94 GLY A N 1
ATOM 758 C CA . GLY A 1 94 ? 19.535 4.651 -3.242 1.00 92.12 94 GLY A CA 1
ATOM 759 C C . GLY A 1 94 ? 19.445 5.596 -4.444 1.00 92.12 94 GLY A C 1
ATOM 760 O O . GLY A 1 94 ? 20.422 5.696 -5.186 1.00 92.12 94 GLY A O 1
ATOM 761 N N . GLN A 1 95 ? 18.299 6.241 -4.695 1.00 92.38 95 GLN A N 1
ATOM 762 C CA . GLN A 1 95 ? 18.146 7.202 -5.791 1.00 92.38 95 GLN A CA 1
ATOM 763 C C . GLN A 1 95 ? 18.281 8.641 -5.287 1.00 92.38 95 GLN A C 1
ATOM 765 O O . GLN A 1 95 ? 17.891 8.961 -4.172 1.00 92.38 95 GLN A O 1
ATOM 770 N N . SER A 1 96 ? 18.799 9.528 -6.139 1.00 86.69 96 SER A N 1
ATOM 771 C CA . SER A 1 96 ? 18.867 10.973 -5.868 1.00 86.69 96 SER A CA 1
ATOM 772 C C . SER A 1 96 ? 17.572 11.720 -6.200 1.00 86.69 96 SER A C 1
ATOM 774 O O . SER A 1 96 ? 17.493 12.926 -5.994 1.00 86.69 96 SER A O 1
ATOM 776 N N . VAL A 1 97 ? 16.595 11.030 -6.792 1.00 87.94 97 VAL A N 1
ATOM 777 C CA . VAL A 1 97 ? 15.350 11.624 -7.282 1.00 87.94 97 VAL A CA 1
ATOM 778 C C . VAL A 1 97 ? 14.361 11.711 -6.137 1.00 87.94 97 VAL A C 1
ATOM 780 O O . VAL A 1 97 ? 13.987 10.691 -5.558 1.00 87.94 97 VAL A O 1
ATOM 783 N N . GLU A 1 98 ? 13.895 12.920 -5.856 1.00 87.00 98 GLU A N 1
ATOM 784 C CA . GLU A 1 98 ? 12.798 13.147 -4.927 1.00 87.00 98 GLU A CA 1
ATOM 785 C C . GLU A 1 98 ? 11.578 13.650 -5.695 1.00 87.00 98 GLU A C 1
ATOM 787 O O . GLU A 1 98 ? 11.585 14.728 -6.286 1.00 87.00 98 GLU A O 1
ATOM 792 N N . SER A 1 99 ? 10.518 12.846 -5.699 1.00 88.94 99 SER A N 1
ATOM 793 C CA . SER A 1 99 ? 9.233 13.206 -6.291 1.00 88.94 99 SER A CA 1
ATOM 794 C C . SER A 1 99 ? 8.110 12.885 -5.311 1.00 88.94 99 SER A C 1
ATOM 796 O O . SER A 1 99 ? 8.197 11.927 -4.539 1.00 88.94 99 SER A O 1
ATOM 798 N N . ALA A 1 100 ? 7.033 13.672 -5.348 1.00 90.12 100 ALA A N 1
ATOM 799 C CA . ALA A 1 100 ? 5.857 13.426 -4.513 1.00 90.12 100 ALA A CA 1
ATOM 800 C C . ALA A 1 100 ? 5.275 12.017 -4.744 1.00 90.12 100 ALA A C 1
ATOM 802 O O . ALA A 1 100 ? 4.810 11.376 -3.809 1.00 90.12 100 ALA A O 1
ATOM 803 N N . GLU A 1 101 ? 5.358 11.499 -5.973 1.00 90.00 101 GLU A N 1
ATOM 804 C CA . GLU A 1 101 ? 4.898 10.152 -6.324 1.00 90.00 101 GLU A CA 1
ATOM 805 C C . GLU A 1 101 ? 5.763 9.060 -5.687 1.00 90.00 101 GLU A C 1
ATOM 807 O O . GLU A 1 101 ? 5.225 8.100 -5.135 1.00 90.00 101 GLU A O 1
ATOM 812 N N . LEU A 1 102 ? 7.094 9.210 -5.709 1.00 92.31 102 LEU A N 1
ATOM 813 C CA . LEU A 1 102 ? 7.996 8.283 -5.022 1.00 92.31 102 LEU A CA 1
ATOM 814 C C . LEU A 1 102 ? 7.787 8.327 -3.515 1.00 92.31 102 LEU A C 1
ATOM 816 O O . LEU A 1 102 ? 7.776 7.275 -2.879 1.00 92.31 102 LEU A O 1
ATOM 820 N N . LYS A 1 103 ? 7.581 9.518 -2.946 1.00 93.12 103 LYS A N 1
ATOM 821 C CA . LYS A 1 103 ? 7.274 9.665 -1.522 1.00 93.12 103 LYS A CA 1
ATOM 822 C C . LYS A 1 103 ? 5.954 9.006 -1.154 1.00 93.12 103 LYS A C 1
ATOM 824 O O . LYS A 1 103 ? 5.918 8.232 -0.203 1.00 93.12 103 LYS A O 1
ATOM 829 N N . LEU A 1 104 ? 4.904 9.200 -1.951 1.00 94.00 104 LEU A N 1
ATOM 830 C CA . LEU A 1 104 ? 3.630 8.514 -1.739 1.00 94.00 104 LEU A CA 1
ATOM 831 C C . LEU A 1 104 ? 3.802 6.990 -1.799 1.00 94.00 104 LEU A C 1
ATOM 833 O O . LEU A 1 104 ? 3.248 6.256 -0.981 1.00 94.00 104 LEU A O 1
ATOM 837 N N . LEU A 1 105 ? 4.616 6.508 -2.739 1.00 95.06 105 LEU A N 1
ATOM 838 C CA . LEU A 1 105 ? 4.915 5.089 -2.882 1.00 95.06 105 LEU A CA 1
ATOM 839 C C . LEU A 1 105 ? 5.725 4.537 -1.698 1.00 95.06 105 LEU A C 1
ATOM 841 O O . LEU A 1 105 ? 5.476 3.409 -1.269 1.00 95.06 105 LEU A O 1
ATOM 845 N N . GLN A 1 106 ? 6.656 5.320 -1.140 1.00 95.81 106 GLN A N 1
ATOM 846 C CA . GLN A 1 106 ? 7.355 4.989 0.106 1.00 95.81 106 GLN A CA 1
ATOM 847 C C . GLN A 1 106 ? 6.367 4.865 1.271 1.00 95.81 106 GLN A C 1
ATOM 849 O O . GLN A 1 106 ? 6.389 3.844 1.963 1.00 95.81 106 GLN A O 1
ATOM 854 N N . CYS A 1 107 ? 5.457 5.835 1.442 1.00 96.31 107 CYS A N 1
ATOM 855 C CA . CYS A 1 107 ? 4.388 5.769 2.446 1.00 96.31 107 CYS A CA 1
ATOM 856 C C . CYS A 1 107 ? 3.566 4.487 2.290 1.00 96.31 107 CYS A C 1
ATOM 858 O O . CYS A 1 107 ? 3.352 3.757 3.259 1.00 96.31 107 CYS A O 1
ATOM 860 N N . TYR A 1 108 ? 3.158 4.172 1.057 1.00 97.38 108 TYR A N 1
ATOM 861 C CA . TYR A 1 108 ? 2.401 2.962 0.756 1.00 97.38 108 TYR A CA 1
ATOM 862 C C . TYR A 1 108 ? 3.180 1.694 1.127 1.00 97.38 108 TYR A C 1
ATOM 864 O O . TYR A 1 108 ? 2.631 0.789 1.754 1.00 97.38 108 TYR A O 1
ATOM 872 N N . CYS A 1 109 ? 4.476 1.629 0.812 1.00 98.31 109 CYS A N 1
ATOM 873 C CA . CYS A 1 109 ? 5.314 0.494 1.196 1.00 98.31 109 CYS A CA 1
ATOM 874 C C . CYS A 1 109 ? 5.407 0.346 2.72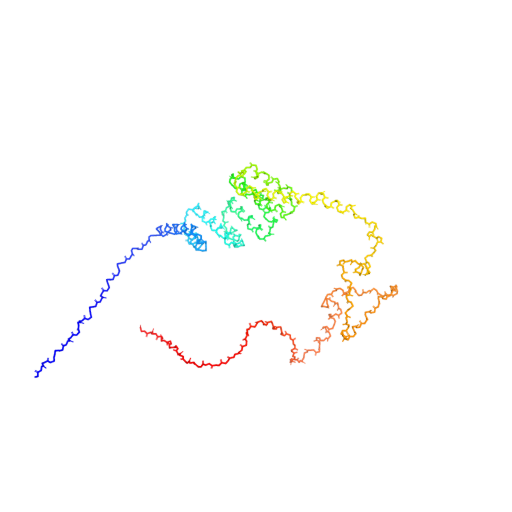1 1.00 98.31 109 CYS A C 1
ATOM 876 O O . CYS A 1 109 ? 5.232 -0.763 3.227 1.00 98.31 109 CYS A O 1
ATOM 878 N N . PHE A 1 110 ? 5.626 1.436 3.466 1.00 98.25 110 PHE A N 1
ATOM 879 C CA . PHE A 1 110 ? 5.632 1.396 4.933 1.00 98.25 110 PHE A CA 1
ATOM 880 C C . PHE A 1 110 ? 4.296 0.909 5.498 1.00 98.25 110 PHE A C 1
ATOM 882 O O . PHE A 1 110 ? 4.291 0.028 6.360 1.00 98.25 110 PHE A O 1
ATOM 889 N N . TYR A 1 111 ? 3.177 1.403 4.961 1.00 98.19 111 TYR A N 1
ATOM 890 C CA . TYR A 1 111 ? 1.836 0.949 5.322 1.00 98.19 111 TYR A CA 1
ATOM 891 C C . TYR A 1 111 ? 1.662 -0.560 5.101 1.00 98.19 111 TYR A C 1
ATOM 893 O O . TYR A 1 111 ? 1.277 -1.283 6.021 1.00 98.19 111 TYR A O 1
ATOM 901 N N . LYS A 1 112 ? 2.018 -1.072 3.914 1.00 98.06 112 LYS A N 1
ATOM 902 C CA . LYS A 1 112 ? 1.904 -2.505 3.585 1.00 98.06 112 LYS A CA 1
ATOM 903 C C . LYS A 1 112 ? 2.798 -3.397 4.444 1.00 98.06 112 LYS A C 1
ATOM 905 O O . LYS A 1 112 ? 2.470 -4.560 4.657 1.00 98.06 112 LYS A O 1
ATOM 910 N N . LEU A 1 113 ? 3.898 -2.855 4.958 1.00 97.94 113 LEU A N 1
ATOM 911 C CA . LEU A 1 113 ? 4.812 -3.533 5.876 1.00 97.94 113 LEU A CA 1
ATOM 912 C C . LEU A 1 113 ? 4.404 -3.404 7.352 1.00 97.94 113 LEU A C 1
ATOM 914 O O . LEU A 1 113 ? 5.128 -3.894 8.219 1.00 97.94 113 LEU A O 1
ATOM 918 N N . GLY A 1 114 ? 3.283 -2.739 7.650 1.00 97.12 114 GLY A N 1
ATOM 919 C CA . GLY A 1 114 ? 2.806 -2.501 9.013 1.00 97.12 114 GLY A CA 1
ATOM 920 C C . GLY A 1 114 ? 3.629 -1.475 9.798 1.00 97.12 114 GLY A C 1
ATOM 921 O O . GLY A 1 114 ? 3.459 -1.360 11.005 1.00 97.12 114 GLY A O 1
ATOM 922 N N . GLN A 1 115 ? 4.516 -0.725 9.138 1.00 97.94 115 GLN A N 1
ATOM 923 C CA . GLN A 1 115 ? 5.340 0.321 9.753 1.00 97.94 115 GLN A CA 1
ATOM 924 C C . GLN A 1 115 ? 4.566 1.648 9.761 1.00 97.94 115 GLN A C 1
ATOM 926 O O . GLN A 1 115 ? 4.947 2.609 9.090 1.00 97.94 115 GLN A O 1
ATOM 931 N N . LEU A 1 116 ? 3.436 1.668 10.473 1.00 97.62 116 LEU A N 1
ATOM 932 C CA . LEU A 1 116 ? 2.434 2.735 10.398 1.00 97.62 116 LEU A CA 1
ATOM 933 C C . LEU A 1 116 ? 2.983 4.097 10.834 1.00 97.62 116 LEU A C 1
ATOM 935 O O . LEU A 1 116 ? 2.690 5.098 10.192 1.00 97.62 116 LEU A O 1
ATOM 939 N N . GLU A 1 117 ? 3.835 4.142 11.857 1.00 96.62 117 GLU A N 1
ATOM 940 C CA . GLU A 1 117 ? 4.412 5.390 12.371 1.00 96.62 117 GLU A CA 1
ATOM 941 C C . GLU A 1 117 ? 5.383 6.019 11.368 1.00 96.62 117 GLU A C 1
ATOM 943 O O . GLU A 1 117 ? 5.480 7.240 11.254 1.00 96.62 117 GLU A O 1
ATOM 948 N N . LYS A 1 118 ? 6.106 5.186 10.607 1.00 96.69 118 LYS A N 1
ATOM 949 C CA . LYS A 1 118 ? 6.964 5.676 9.522 1.00 96.69 118 LYS A CA 1
ATOM 950 C C . LYS A 1 118 ? 6.134 6.185 8.354 1.00 96.69 118 LYS A C 1
ATOM 952 O O . LYS A 1 118 ? 6.498 7.198 7.771 1.00 96.69 118 LYS A O 1
ATOM 957 N N . ALA A 1 119 ? 5.037 5.498 8.034 1.00 96.94 119 ALA A N 1
ATOM 958 C CA . ALA A 1 119 ? 4.115 5.936 6.995 1.00 96.94 119 ALA A CA 1
ATOM 959 C C . ALA A 1 119 ? 3.486 7.297 7.350 1.00 96.94 119 ALA A C 1
ATOM 961 O O . ALA A 1 119 ? 3.513 8.201 6.523 1.00 96.94 119 ALA A O 1
ATOM 962 N N . ASP A 1 120 ? 3.019 7.463 8.593 1.00 95.38 120 ASP A N 1
ATOM 963 C CA . ASP A 1 120 ? 2.469 8.716 9.139 1.00 95.38 120 ASP A CA 1
ATOM 964 C C . ASP A 1 120 ? 3.491 9.862 9.085 1.00 95.38 120 ASP A C 1
ATOM 966 O O . ASP A 1 120 ? 3.227 10.948 8.571 1.00 95.38 120 ASP A O 1
ATOM 970 N N . LYS A 1 121 ? 4.727 9.594 9.522 1.00 94.81 121 LYS A N 1
ATOM 971 C CA . LYS A 1 121 ? 5.808 10.580 9.439 1.00 94.81 121 LYS A CA 1
ATOM 972 C C . LYS A 1 121 ? 6.098 10.995 7.997 1.00 94.81 121 LYS A C 1
ATOM 974 O O . LYS A 1 121 ? 6.298 12.179 7.734 1.00 94.81 121 LYS A O 1
ATOM 979 N N . GLU A 1 122 ? 6.159 10.038 7.074 1.00 93.06 122 GLU A N 1
ATOM 980 C CA . GLU A 1 122 ? 6.476 10.335 5.680 1.00 93.06 122 GLU A CA 1
ATOM 981 C C . GLU A 1 122 ? 5.346 11.131 5.011 1.00 93.06 122 GLU A C 1
ATOM 983 O O . GLU A 1 122 ? 5.650 12.001 4.212 1.00 93.06 122 GLU A O 1
ATOM 988 N N . LEU A 1 123 ? 4.073 10.957 5.394 1.00 90.75 123 LEU A N 1
ATOM 989 C CA . LEU A 1 123 ? 2.934 11.756 4.895 1.00 90.75 123 LEU A CA 1
ATOM 990 C C . LEU A 1 123 ? 3.031 13.262 5.181 1.00 90.75 123 LEU A C 1
ATOM 992 O O . LEU A 1 123 ? 2.469 14.076 4.442 1.00 90.75 123 LEU A O 1
ATOM 996 N N . SER A 1 124 ? 3.800 13.639 6.203 1.00 89.50 124 SER A N 1
ATOM 997 C CA . SER A 1 124 ? 4.108 15.037 6.528 1.00 89.50 124 SER A CA 1
ATOM 998 C C . SER A 1 124 ? 5.167 15.658 5.602 1.00 89.50 124 SER A C 1
ATOM 1000 O O . SER A 1 124 ? 5.598 16.790 5.823 1.00 89.50 124 SER A O 1
ATOM 1002 N N . ASN A 1 125 ? 5.633 14.932 4.579 1.00 89.19 125 ASN A N 1
ATOM 1003 C CA . ASN A 1 125 ? 6.667 15.411 3.669 1.00 89.19 125 ASN A CA 1
ATOM 1004 C C . ASN A 1 125 ? 6.188 16.648 2.871 1.00 89.19 125 ASN A C 1
ATOM 1006 O O . ASN A 1 125 ? 5.115 16.609 2.257 1.00 89.19 125 ASN A O 1
ATOM 1010 N N . PRO A 1 126 ? 6.983 17.737 2.824 1.00 86.88 126 PRO A N 1
ATOM 1011 C CA . PRO A 1 126 ? 6.610 18.975 2.137 1.00 86.88 126 PRO A CA 1
ATOM 1012 C C . PRO A 1 126 ? 6.425 18.819 0.622 1.00 86.88 126 PRO A C 1
ATOM 1014 O O . PRO A 1 126 ? 5.839 19.692 -0.003 1.00 86.88 126 PRO A O 1
ATOM 1017 N N . LEU A 1 127 ? 6.877 17.721 0.009 1.00 86.25 127 LEU A N 1
ATOM 1018 C CA . LEU A 1 127 ? 6.674 17.469 -1.422 1.00 86.25 127 LEU A CA 1
ATOM 1019 C C . LEU A 1 127 ? 5.201 17.233 -1.798 1.00 86.25 127 LEU A C 1
ATOM 1021 O O . LEU A 1 127 ? 4.843 17.339 -2.971 1.00 86.25 127 LEU A O 1
ATOM 1025 N N . PHE A 1 128 ? 4.333 16.926 -0.832 1.00 83.62 128 PHE A N 1
ATOM 1026 C CA . PHE A 1 128 ? 2.930 16.613 -1.105 1.00 83.62 128 PHE A CA 1
ATOM 1027 C C . PHE A 1 128 ? 2.038 17.815 -1.427 1.00 83.62 128 PHE A C 1
ATOM 1029 O O . PHE A 1 128 ? 0.943 17.613 -1.939 1.00 83.62 128 PHE A O 1
ATOM 1036 N N . THR A 1 129 ? 2.481 19.049 -1.194 1.00 71.12 129 THR A N 1
ATOM 1037 C CA . THR A 1 129 ? 1.723 20.262 -1.556 1.00 71.12 129 THR A CA 1
ATOM 1038 C C . THR A 1 129 ? 1.805 20.617 -3.045 1.00 71.12 129 THR A C 1
ATOM 1040 O O . THR A 1 129 ? 1.175 21.576 -3.477 1.00 71.12 129 THR A O 1
ATOM 1043 N N . ALA A 1 130 ? 2.566 19.866 -3.850 1.00 58.38 130 ALA A N 1
ATOM 1044 C CA . ALA A 1 130 ? 2.951 20.291 -5.195 1.00 58.38 130 ALA A CA 1
ATOM 1045 C C . ALA A 1 130 ? 1.995 19.891 -6.346 1.00 58.38 130 ALA A C 1
ATOM 1047 O O . ALA A 1 130 ? 2.204 20.373 -7.458 1.00 58.38 130 ALA A O 1
ATOM 1048 N N . LYS A 1 131 ? 0.993 19.011 -6.151 1.00 59.12 131 LYS A N 1
ATOM 1049 C CA . LYS A 1 131 ? 0.097 18.537 -7.237 1.00 59.12 131 LYS A CA 1
ATOM 1050 C C . LYS A 1 131 ? -1.291 18.103 -6.740 1.00 59.12 131 LYS A C 1
ATOM 1052 O O . LYS A 1 131 ? -1.378 17.380 -5.751 1.00 59.12 131 LYS A O 1
ATOM 1057 N N . GLU A 1 132 ? -2.341 18.448 -7.489 1.00 57.31 132 GLU A N 1
ATOM 1058 C CA . GLU A 1 132 ? -3.747 18.102 -7.193 1.00 57.31 132 GLU A CA 1
ATOM 1059 C C . GLU A 1 132 ? -4.019 16.582 -7.241 1.00 57.31 132 GLU A C 1
ATOM 1061 O O . GLU A 1 132 ? -4.594 16.033 -6.302 1.00 57.31 132 GLU A O 1
ATOM 1066 N N . ASP A 1 133 ? -3.520 15.866 -8.260 1.00 61.59 133 ASP A N 1
ATOM 1067 C CA . ASP A 1 133 ? -3.760 14.416 -8.432 1.00 61.59 133 ASP A CA 1
ATOM 1068 C C . ASP A 1 133 ? -3.165 13.558 -7.301 1.00 61.59 133 ASP A C 1
ATOM 1070 O O . ASP A 1 133 ? -3.729 12.539 -6.882 1.00 61.59 133 ASP A O 1
ATOM 1074 N N . THR A 1 134 ? -2.016 13.982 -6.767 1.00 67.62 134 THR A N 1
ATOM 1075 C CA . THR A 1 134 ? -1.388 13.328 -5.612 1.00 67.62 134 THR A CA 1
ATOM 1076 C C . THR A 1 134 ? -2.226 13.535 -4.352 1.00 67.62 134 THR A C 1
ATOM 1078 O O . THR A 1 134 ? -2.208 12.673 -3.477 1.00 67.62 134 THR A O 1
ATOM 1081 N N . GLY A 1 135 ? -2.991 14.629 -4.276 1.00 83.19 135 GLY A N 1
ATOM 1082 C CA . GLY A 1 135 ? -3.834 14.983 -3.137 1.00 83.19 135 GLY A CA 1
ATOM 1083 C C . GLY A 1 135 ? -4.877 13.913 -2.831 1.00 83.19 135 GLY A C 1
ATOM 1084 O O . GLY A 1 135 ? -4.904 13.402 -1.715 1.00 83.19 135 GLY A O 1
ATOM 1085 N N . ARG A 1 136 ? -5.656 13.476 -3.832 1.00 89.12 136 ARG A N 1
ATOM 1086 C CA . ARG A 1 136 ? -6.678 12.426 -3.638 1.00 89.12 136 ARG A CA 1
ATOM 1087 C C . ARG A 1 136 ? -6.060 11.101 -3.185 1.00 89.12 136 ARG A C 1
ATOM 1089 O O . ARG A 1 136 ? -6.525 10.487 -2.227 1.00 89.12 136 ARG A O 1
ATOM 1096 N N . SER A 1 137 ? -4.991 10.668 -3.857 1.00 90.00 137 SER A N 1
ATOM 1097 C CA . SER A 1 137 ? -4.310 9.402 -3.544 1.00 90.00 137 SER A CA 1
ATOM 1098 C C . SER A 1 137 ? -3.655 9.427 -2.159 1.00 90.00 137 SER A C 1
ATOM 1100 O O . SER A 1 137 ? -3.685 8.433 -1.432 1.00 90.00 137 SER A O 1
ATOM 1102 N N . LYS A 1 138 ? -3.087 10.576 -1.781 1.00 92.75 138 LYS A N 1
ATOM 1103 C CA . LYS A 1 138 ? -2.551 10.829 -0.445 1.00 92.75 138 LYS A CA 1
ATOM 1104 C C . LYS A 1 138 ? -3.656 10.751 0.602 1.00 92.75 138 LYS A C 1
ATOM 1106 O O . LYS A 1 138 ? -3.512 9.979 1.540 1.00 92.75 138 LYS A O 1
ATOM 1111 N N . LEU A 1 139 ? -4.753 11.478 0.412 1.00 93.12 139 LEU A N 1
ATOM 1112 C CA . LEU A 1 139 ? -5.871 11.546 1.354 1.00 93.12 139 LEU A CA 1
ATOM 1113 C C . LEU A 1 139 ? -6.485 10.160 1.610 1.00 93.12 139 LEU A C 1
ATOM 1115 O O . LEU A 1 139 ? -6.748 9.777 2.755 1.00 93.12 139 LEU A O 1
ATOM 1119 N N . ALA A 1 140 ? -6.620 9.357 0.549 1.00 94.00 140 ALA A N 1
ATOM 1120 C CA . ALA A 1 140 ? -7.053 7.967 0.648 1.00 94.00 140 ALA A CA 1
ATOM 1121 C C . ALA A 1 140 ? -6.081 7.122 1.484 1.00 94.00 140 ALA A C 1
ATOM 1123 O O . ALA A 1 140 ? -6.513 6.397 2.381 1.00 94.00 140 ALA A O 1
ATOM 1124 N N . LEU A 1 141 ? -4.771 7.235 1.248 1.00 96.06 141 LEU A N 1
ATOM 1125 C CA . LEU A 1 141 ? -3.769 6.504 2.024 1.00 96.06 141 LEU A CA 1
ATOM 1126 C C . LEU A 1 141 ? -3.702 6.974 3.489 1.00 96.06 141 LEU A C 1
ATOM 1128 O O . LEU A 1 141 ? -3.602 6.142 4.391 1.00 96.06 141 LEU A O 1
ATOM 1132 N N . GLU A 1 142 ? -3.807 8.280 3.735 1.00 95.94 142 GLU A N 1
ATOM 1133 C CA . GLU A 1 142 ? -3.868 8.873 5.076 1.00 95.94 142 GLU A CA 1
ATOM 1134 C C . GLU A 1 142 ? -5.041 8.320 5.874 1.00 95.94 142 GLU A C 1
ATOM 1136 O O . GLU A 1 142 ? -4.846 7.858 6.996 1.00 95.94 142 GLU A O 1
ATOM 1141 N N . SER A 1 143 ? -6.238 8.268 5.276 1.00 96.69 143 SER A N 1
ATOM 1142 C CA . SER A 1 143 ? -7.419 7.728 5.957 1.00 96.69 143 SER A CA 1
ATOM 1143 C C . SER A 1 143 ? -7.201 6.288 6.442 1.00 96.69 143 SER A C 1
ATOM 1145 O O . SER A 1 143 ? -7.524 5.941 7.581 1.00 96.69 143 SER A O 1
ATOM 1147 N N . GLN A 1 144 ? -6.557 5.456 5.617 1.00 97.12 144 GLN A N 1
ATOM 1148 C CA . GLN A 1 144 ? -6.246 4.069 5.958 1.00 97.12 144 GLN A CA 1
ATOM 1149 C C . GLN A 1 144 ? -5.208 3.975 7.081 1.00 97.12 144 GLN A C 1
ATOM 1151 O O . GLN A 1 144 ? -5.335 3.126 7.967 1.00 97.12 144 GLN A O 1
ATOM 1156 N N . ILE A 1 145 ? -4.180 4.827 7.052 1.00 97.88 145 ILE A N 1
ATOM 1157 C CA . ILE A 1 145 ? -3.129 4.869 8.074 1.00 97.88 145 ILE A CA 1
ATOM 1158 C C . ILE A 1 145 ? -3.707 5.342 9.411 1.00 97.88 145 ILE A C 1
ATOM 1160 O O . ILE A 1 145 ? -3.531 4.655 10.418 1.00 97.88 145 ILE A O 1
ATOM 1164 N N . PHE A 1 146 ? -4.458 6.443 9.426 1.00 97.75 146 PHE A N 1
ATOM 1165 C CA . PHE A 1 146 ? -5.082 6.988 10.633 1.00 97.75 146 PHE A CA 1
ATOM 1166 C C . PHE A 1 146 ? -6.056 6.010 11.278 1.00 97.75 146 PHE A C 1
ATOM 1168 O O . PHE A 1 146 ? -6.004 5.800 12.493 1.00 97.75 146 PHE A O 1
ATOM 1175 N N . PHE A 1 147 ? -6.876 5.323 10.478 1.00 97.69 147 PHE A N 1
ATOM 1176 C CA . PHE A 1 147 ? -7.769 4.295 11.004 1.00 97.69 147 PHE A CA 1
ATOM 1177 C C . PHE A 1 147 ? -6.988 3.180 11.716 1.00 97.69 147 PHE A C 1
ATOM 1179 O O . PHE A 1 147 ? -7.339 2.778 12.828 1.00 97.69 147 PHE A O 1
ATOM 1186 N N . LYS A 1 148 ? -5.884 2.707 11.118 1.00 97.25 148 LYS A N 1
ATOM 1187 C CA . LYS A 1 148 ? -5.030 1.665 11.714 1.00 97.25 148 LYS A CA 1
ATOM 1188 C C . LYS A 1 148 ? -4.255 2.147 12.942 1.00 97.25 148 LYS A C 1
ATOM 1190 O O . LYS A 1 148 ? -4.026 1.343 13.842 1.00 97.25 148 LYS A O 1
ATOM 1195 N N . LEU A 1 149 ? -3.903 3.429 13.008 1.00 97.06 149 LEU A N 1
ATOM 1196 C CA . LEU A 1 149 ? -3.272 4.059 14.174 1.00 97.06 149 LEU A CA 1
ATOM 1197 C C . LEU A 1 149 ? -4.251 4.346 15.322 1.00 97.06 149 LEU A C 1
ATOM 1199 O O . LEU A 1 149 ? -3.834 4.827 16.373 1.00 97.06 149 LEU A O 1
ATOM 1203 N N . GLY A 1 150 ? -5.544 4.056 15.150 1.00 95.81 150 GLY A N 1
ATOM 1204 C CA . GLY A 1 150 ? -6.551 4.326 16.172 1.00 95.81 150 GLY A CA 1
ATOM 1205 C C . GLY A 1 150 ? -6.964 5.796 16.246 1.00 95.81 150 GLY A C 1
ATOM 1206 O O . GLY A 1 150 ? -7.466 6.221 17.282 1.00 95.81 150 GLY A O 1
ATOM 1207 N N . ARG A 1 151 ? -6.802 6.547 15.150 1.00 97.38 151 ARG A N 1
ATOM 1208 C CA . ARG A 1 151 ? -7.271 7.930 14.979 1.00 97.38 151 ARG A CA 1
ATOM 1209 C C . ARG A 1 151 ? -8.480 7.978 14.023 1.00 97.38 151 ARG A C 1
ATOM 1211 O O . ARG A 1 151 ? -8.376 8.480 12.905 1.00 97.38 151 ARG A O 1
ATOM 1218 N N . PRO A 1 152 ? -9.643 7.410 14.402 1.00 97.44 152 PRO A N 1
ATOM 1219 C CA . PRO A 1 152 ? -10.778 7.262 13.490 1.00 97.44 152 PRO A CA 1
ATOM 1220 C C . PRO A 1 152 ? -11.465 8.592 13.146 1.00 97.44 152 PRO A C 1
ATOM 1222 O O . PRO A 1 152 ? -12.106 8.675 12.105 1.00 97.44 152 PRO A O 1
ATOM 1225 N N . GLN A 1 153 ? -11.328 9.631 13.980 1.00 97.31 153 GLN A N 1
ATOM 1226 C CA . GLN A 1 153 ? -11.875 10.964 13.698 1.00 97.31 153 GLN A CA 1
ATOM 1227 C C . GLN A 1 153 ? -11.142 11.636 12.523 1.00 97.31 153 GLN A C 1
ATOM 1229 O O . GLN A 1 153 ? -11.790 12.110 11.594 1.00 97.31 153 GLN A O 1
ATOM 1234 N N . GLU A 1 154 ? -9.805 11.599 12.515 1.00 97.00 154 GLU A N 1
ATOM 1235 C CA . GLU A 1 154 ? -8.982 12.092 11.397 1.00 97.00 154 GLU A CA 1
ATOM 1236 C C . GLU A 1 154 ? -9.238 11.278 10.120 1.00 97.00 154 GLU A C 1
ATOM 1238 O O . GLU A 1 154 ? -9.439 11.839 9.045 1.00 97.00 154 GLU A O 1
ATOM 1243 N N . ALA A 1 155 ? -9.324 9.946 10.240 1.00 97.62 155 ALA A N 1
ATOM 1244 C CA . ALA A 1 155 ? -9.659 9.081 9.109 1.00 97.62 155 ALA A CA 1
ATOM 1245 C C . ALA A 1 155 ? -11.032 9.412 8.501 1.00 97.62 155 ALA A C 1
ATOM 1247 O O . ALA A 1 155 ? -11.167 9.472 7.279 1.00 97.62 155 ALA A O 1
ATOM 1248 N N . LYS A 1 156 ? -12.038 9.649 9.353 1.00 97.62 156 LYS A N 1
ATOM 1249 C CA . LYS A 1 156 ? -13.390 10.033 8.939 1.00 97.62 156 LYS A CA 1
ATOM 1250 C C . LYS A 1 156 ? -13.385 11.356 8.170 1.00 97.62 156 LYS A C 1
ATOM 1252 O O . LYS A 1 156 ? -13.996 11.404 7.109 1.00 97.62 156 LYS A O 1
ATOM 1257 N N . ALA A 1 157 ? -12.691 12.383 8.663 1.00 96.75 157 ALA A N 1
ATOM 1258 C CA . ALA A 1 157 ? -12.622 13.686 7.994 1.00 96.75 157 ALA A CA 1
ATOM 1259 C C . ALA A 1 157 ? -12.063 13.564 6.564 1.00 96.75 157 ALA A C 1
ATOM 1261 O O . ALA A 1 157 ? -12.660 14.067 5.614 1.00 96.75 157 ALA A O 1
ATOM 1262 N N . ASN A 1 158 ? -10.981 12.796 6.397 1.00 95.69 158 ASN A N 1
ATOM 1263 C CA . ASN A 1 158 ? -10.394 12.533 5.082 1.00 95.69 158 ASN A CA 1
ATOM 1264 C C . ASN A 1 158 ? -11.357 11.772 4.153 1.00 95.69 158 ASN A C 1
ATOM 1266 O O . ASN A 1 158 ? -11.438 12.060 2.960 1.00 95.69 158 ASN A O 1
ATOM 1270 N N . LEU A 1 159 ? -12.099 10.792 4.680 1.00 96.50 159 LEU A N 1
ATOM 1271 C CA . LEU A 1 159 ? -13.092 10.040 3.904 1.00 96.50 159 LEU A CA 1
ATOM 1272 C C . LEU A 1 159 ? -14.291 10.903 3.495 1.00 96.50 159 LEU A C 1
ATOM 1274 O O . LEU A 1 159 ? -14.784 10.747 2.382 1.00 96.50 159 LEU A O 1
ATOM 1278 N N . GLU A 1 160 ? -14.745 11.817 4.355 1.00 95.94 160 GLU A N 1
ATOM 1279 C CA . GLU A 1 160 ? -15.809 12.775 4.031 1.00 95.94 160 GLU A CA 1
ATOM 1280 C C . GLU A 1 160 ? -15.388 13.698 2.880 1.00 95.94 160 GLU A C 1
ATOM 1282 O O . GLU A 1 160 ? -16.147 13.873 1.927 1.00 95.94 160 GLU A O 1
ATOM 1287 N N . GLU A 1 161 ? -14.154 14.206 2.897 1.00 94.19 161 GLU A N 1
ATOM 1288 C CA . GLU A 1 161 ? -13.602 15.005 1.796 1.00 94.19 161 GLU A CA 1
ATOM 1289 C C . GLU A 1 161 ? -13.496 14.204 0.482 1.00 94.19 161 GLU A C 1
ATOM 1291 O O . GLU A 1 161 ? -13.856 14.703 -0.591 1.00 94.19 161 GLU A O 1
ATOM 1296 N N . LEU A 1 162 ? -13.066 12.938 0.543 1.00 93.75 162 LEU A N 1
ATOM 1297 C CA . LEU A 1 162 ? -13.047 12.053 -0.629 1.00 93.75 162 LEU A CA 1
ATOM 1298 C C . LEU A 1 162 ? -14.448 11.802 -1.191 1.00 93.75 162 LEU A C 1
ATOM 1300 O O . LEU A 1 162 ? -14.606 11.720 -2.415 1.00 93.75 162 LEU A O 1
ATOM 1304 N N . LEU A 1 163 ? -15.442 11.679 -0.307 1.00 94.19 163 LEU A N 1
ATOM 1305 C CA . LEU A 1 163 ? -16.827 11.391 -0.655 1.00 94.19 163 LEU A CA 1
ATOM 1306 C C . LEU A 1 163 ? -17.508 12.591 -1.321 1.00 94.19 163 LEU A C 1
ATOM 1308 O O . LEU A 1 163 ? -18.202 12.396 -2.318 1.00 94.19 163 LEU A O 1
ATOM 1312 N N . ILE A 1 164 ? -17.259 13.816 -0.838 1.00 92.25 164 ILE A N 1
ATOM 1313 C CA . ILE A 1 164 ? -17.776 15.062 -1.441 1.00 92.25 164 ILE A CA 1
ATOM 1314 C C . ILE A 1 164 ? -17.405 15.150 -2.926 1.00 92.25 164 ILE A C 1
ATOM 1316 O O . ILE A 1 164 ? -18.219 15.558 -3.750 1.00 92.25 164 ILE A O 1
ATOM 1320 N N . ASN A 1 165 ? -16.189 14.723 -3.268 1.00 86.19 165 ASN A N 1
ATOM 1321 C CA . ASN A 1 165 ? -15.653 14.781 -4.626 1.00 86.19 165 ASN A CA 1
ATOM 1322 C C . ASN A 1 165 ? -15.867 13.482 -5.431 1.00 86.19 165 ASN A C 1
ATOM 1324 O O . ASN A 1 165 ? -15.277 13.325 -6.499 1.00 86.19 165 ASN A O 1
ATOM 1328 N N . SER A 1 166 ? -16.634 12.515 -4.915 1.00 90.44 166 SER A N 1
ATOM 1329 C CA . SER A 1 166 ? -16.862 11.220 -5.574 1.00 90.44 166 SER A CA 1
ATOM 1330 C C . SER A 1 166 ? -18.159 11.201 -6.390 1.00 90.44 166 SER A C 1
ATOM 1332 O O . SER A 1 166 ? -19.163 11.775 -5.978 1.00 90.44 166 SER A O 1
ATOM 1334 N N . ASP A 1 167 ? -18.155 10.510 -7.535 1.00 91.50 167 ASP A N 1
ATOM 1335 C CA . ASP A 1 167 ? -19.374 10.247 -8.313 1.00 91.50 167 ASP A CA 1
ATOM 1336 C C . ASP A 1 167 ? -20.210 9.153 -7.620 1.00 91.50 167 ASP A C 1
ATOM 1338 O O . ASP A 1 167 ? -19.703 8.039 -7.454 1.00 91.50 167 ASP A O 1
ATOM 1342 N N . PRO A 1 168 ? -21.481 9.415 -7.256 1.00 93.06 168 PRO A N 1
ATOM 1343 C CA . PRO A 1 168 ? -22.360 8.426 -6.629 1.00 93.06 168 PRO A CA 1
ATOM 1344 C C . PRO A 1 168 ? -22.551 7.127 -7.423 1.00 93.06 168 PRO A C 1
ATOM 1346 O O . PRO A 1 168 ? -22.883 6.099 -6.837 1.00 93.06 168 PRO A O 1
ATOM 1349 N N . ASN A 1 169 ? -22.357 7.151 -8.746 1.00 93.62 169 ASN A N 1
ATOM 1350 C CA . ASN A 1 169 ? -22.494 5.963 -9.595 1.00 93.62 169 ASN A CA 1
ATOM 1351 C C . ASN A 1 169 ? -21.189 5.165 -9.736 1.00 93.62 169 ASN A C 1
ATOM 1353 O O . ASN A 1 169 ? -21.194 4.065 -10.294 1.00 93.62 169 ASN A O 1
ATOM 1357 N N . HIS A 1 170 ? -20.065 5.707 -9.266 1.00 92.62 170 HIS A N 1
ATOM 1358 C CA . HIS A 1 170 ? -18.774 5.043 -9.355 1.00 92.62 170 HIS A CA 1
ATOM 1359 C C . HIS A 1 170 ? -18.625 4.008 -8.223 1.00 92.62 170 HIS A C 1
ATOM 1361 O O . HIS A 1 170 ? -18.968 4.308 -7.078 1.00 92.62 170 HIS A O 1
ATOM 1367 N N . PRO A 1 171 ? -18.077 2.802 -8.482 1.00 91.56 171 PRO A N 1
ATOM 1368 C CA . PRO A 1 171 ? -17.931 1.758 -7.460 1.00 91.56 171 PRO A CA 1
ATOM 1369 C C . PRO A 1 171 ? -17.150 2.211 -6.216 1.00 91.56 171 PRO A C 1
ATOM 1371 O O . PRO A 1 171 ? -17.474 1.796 -5.109 1.00 91.56 171 PRO A O 1
ATOM 1374 N N . GLU A 1 172 ? -16.183 3.120 -6.374 1.00 90.94 172 GLU A N 1
ATOM 1375 C CA . GLU A 1 172 ? -15.418 3.695 -5.254 1.00 90.94 172 GLU A CA 1
ATOM 1376 C C . GLU A 1 172 ? -16.309 4.414 -4.230 1.00 90.94 172 GLU A C 1
ATOM 1378 O O . GLU A 1 172 ? -15.977 4.435 -3.050 1.00 90.94 172 GLU A O 1
ATOM 1383 N N . HIS A 1 173 ? -17.447 4.987 -4.643 1.00 94.62 173 HIS A N 1
ATOM 1384 C CA . HIS A 1 173 ? -18.362 5.657 -3.717 1.00 94.62 173 HIS A CA 1
ATOM 1385 C C . HIS A 1 173 ? -18.893 4.679 -2.661 1.00 94.62 173 HIS A C 1
ATOM 1387 O O . HIS A 1 173 ? -18.917 4.991 -1.469 1.00 94.62 173 HIS A O 1
ATOM 1393 N N . LEU A 1 174 ? -19.244 3.459 -3.077 1.00 94.56 174 LEU A N 1
ATOM 1394 C CA . LEU A 1 174 ? -19.688 2.405 -2.163 1.00 94.56 174 LEU A CA 1
ATOM 1395 C C . LEU A 1 174 ? -18.573 2.017 -1.184 1.00 94.56 174 LEU A C 1
ATOM 1397 O O . LEU A 1 174 ? -18.818 1.919 0.017 1.00 94.56 174 LEU A O 1
ATOM 1401 N N . ASP A 1 175 ? -17.340 1.886 -1.668 1.00 94.50 175 ASP A N 1
ATOM 1402 C CA . ASP A 1 175 ? -16.191 1.572 -0.814 1.00 94.50 175 ASP A CA 1
ATOM 1403 C C . ASP A 1 175 ? -15.912 2.691 0.206 1.00 94.50 175 ASP A C 1
ATOM 1405 O O . ASP A 1 175 ? -15.658 2.424 1.383 1.00 94.50 175 ASP A O 1
ATOM 1409 N N . LEU A 1 176 ? -15.996 3.957 -0.216 1.00 95.81 176 LEU A N 1
ATOM 1410 C CA . LEU A 1 176 ? -15.812 5.116 0.661 1.00 95.81 176 LEU A CA 1
ATOM 1411 C C . LEU A 1 176 ? -16.900 5.188 1.736 1.00 95.81 176 LEU A C 1
ATOM 1413 O O . LEU A 1 176 ? -16.573 5.378 2.906 1.00 95.81 176 LEU A O 1
ATOM 1417 N N . THR A 1 177 ? -18.171 4.983 1.375 1.00 96.56 177 THR A N 1
ATOM 1418 C CA . THR A 1 177 ? -19.277 4.976 2.351 1.00 96.56 177 THR A CA 1
ATOM 1419 C C . THR A 1 177 ? -19.141 3.853 3.380 1.00 96.56 177 THR A C 1
ATOM 1421 O O . THR A 1 177 ? -19.333 4.103 4.570 1.00 96.56 177 THR A O 1
ATOM 1424 N N . ALA A 1 178 ? -18.734 2.649 2.965 1.00 96.75 178 ALA A N 1
ATOM 1425 C CA . ALA A 1 178 ? -18.489 1.529 3.875 1.00 96.75 178 ALA A CA 1
ATOM 1426 C C . ALA A 1 178 ? -17.299 1.788 4.820 1.00 96.75 178 ALA A C 1
ATOM 1428 O O . ALA A 1 178 ? -17.345 1.478 6.011 1.00 96.75 178 ALA A O 1
ATOM 1429 N N . ASN A 1 179 ? -16.224 2.400 4.318 1.00 96.69 179 ASN A N 1
ATOM 1430 C CA . ASN A 1 179 ? -15.091 2.785 5.161 1.00 96.69 179 ASN A CA 1
ATOM 1431 C C . ASN A 1 179 ? -15.468 3.899 6.151 1.00 96.69 179 ASN A C 1
ATOM 1433 O O . ASN A 1 179 ? -15.019 3.891 7.301 1.00 96.69 179 ASN A O 1
ATOM 1437 N N . LEU A 1 180 ? -16.316 4.840 5.728 1.00 97.31 180 LEU A N 1
ATOM 1438 C CA . LEU A 1 180 ? -16.839 5.909 6.576 1.00 97.31 180 LEU A CA 1
ATOM 1439 C C . LEU A 1 180 ? -17.709 5.322 7.698 1.00 97.31 180 LEU A C 1
ATOM 1441 O O . LEU A 1 180 ? -17.497 5.664 8.865 1.00 97.31 180 LEU A O 1
ATOM 1445 N N . SER A 1 181 ? -18.614 4.386 7.388 1.00 97.81 181 SER A N 1
ATOM 1446 C CA . SER A 1 181 ? -19.435 3.721 8.409 1.00 97.81 181 SER A CA 1
ATOM 1447 C C . SER A 1 181 ? -18.573 2.965 9.424 1.00 97.81 181 SER A C 1
ATOM 1449 O O . SER A 1 181 ? -18.792 3.095 10.625 1.00 97.81 181 SER A O 1
ATOM 1451 N N . ALA A 1 182 ? -17.514 2.279 8.980 1.00 97.62 182 ALA A N 1
ATOM 1452 C CA . ALA A 1 182 ? -16.564 1.625 9.884 1.00 97.62 182 ALA A CA 1
ATOM 1453 C C . ALA A 1 182 ? -15.836 2.621 10.812 1.00 97.62 182 ALA A C 1
ATOM 1455 O O . ALA A 1 182 ? -15.585 2.322 11.984 1.00 97.62 182 ALA A O 1
ATOM 1456 N N . CYS A 1 183 ? -15.507 3.823 10.322 1.00 98.06 183 CYS A N 1
ATOM 1457 C CA . CYS A 1 183 ? -14.943 4.883 11.163 1.00 98.06 183 CYS A CA 1
ATOM 1458 C C . CYS A 1 183 ? -15.953 5.370 12.208 1.00 98.06 183 CYS A C 1
A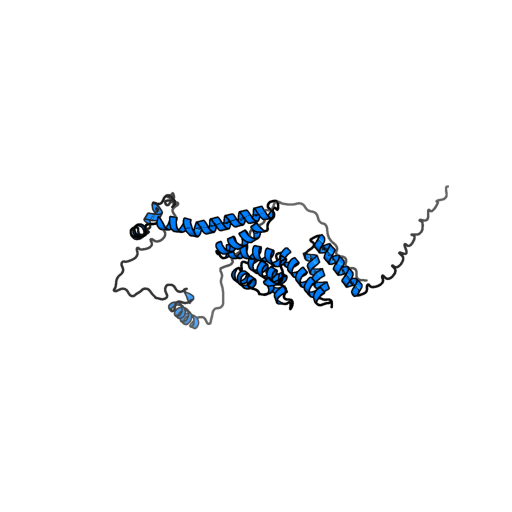TOM 1460 O O . CYS A 1 183 ? -15.586 5.530 13.372 1.00 98.06 183 CYS A O 1
ATOM 1462 N N . GLN A 1 184 ? -17.217 5.563 11.820 1.00 97.62 184 GLN A N 1
ATOM 1463 C CA . GLN A 1 184 ? -18.289 5.963 12.737 1.00 97.62 184 GLN A CA 1
ATOM 1464 C C . GLN A 1 184 ? -18.526 4.916 13.824 1.00 97.62 184 GLN A C 1
ATOM 1466 O O . GLN A 1 184 ? -18.518 5.263 15.000 1.00 97.62 184 GLN A O 1
ATOM 1471 N N . GLU A 1 185 ? -18.631 3.637 13.460 1.00 97.62 185 GLU A N 1
ATOM 1472 C CA . GLU A 1 185 ? -18.770 2.541 14.424 1.00 97.62 185 GLU A CA 1
ATOM 1473 C C . GLU A 1 185 ? -17.604 2.509 15.416 1.00 97.62 185 GLU A C 1
ATOM 1475 O O . GLU A 1 185 ? -17.796 2.297 16.615 1.00 97.62 185 GLU A O 1
ATOM 1480 N N . ARG A 1 186 ? -16.378 2.761 14.939 1.00 97.12 186 ARG A N 1
ATOM 1481 C CA . ARG A 1 186 ? -15.200 2.819 15.808 1.00 97.12 186 ARG A CA 1
ATOM 1482 C C . ARG A 1 186 ? -15.259 3.998 16.778 1.00 97.12 186 ARG A C 1
ATOM 1484 O O . ARG A 1 186 ? -14.884 3.823 17.937 1.00 97.12 186 ARG A O 1
ATOM 1491 N N . ILE A 1 187 ? -15.703 5.165 16.318 1.00 97.62 187 ILE A N 1
ATOM 1492 C CA . ILE A 1 187 ? -15.892 6.357 17.156 1.00 97.62 187 ILE A CA 1
ATOM 1493 C C . ILE A 1 187 ? -16.977 6.086 18.201 1.00 97.62 187 ILE A C 1
ATOM 1495 O O . ILE A 1 187 ? -16.715 6.218 19.392 1.00 97.62 187 ILE A O 1
ATOM 1499 N N . ASP A 1 188 ? -18.147 5.605 17.780 1.00 97.31 188 ASP A N 1
ATOM 1500 C CA . ASP A 1 188 ? -19.270 5.284 18.665 1.00 97.31 188 ASP A CA 1
ATOM 1501 C C . ASP A 1 188 ? -18.901 4.226 19.709 1.00 97.31 188 ASP A C 1
ATOM 1503 O O . ASP A 1 188 ? -19.298 4.315 20.875 1.00 97.31 188 ASP A O 1
ATOM 1507 N N . PHE A 1 189 ? -18.100 3.232 19.324 1.00 95.81 189 PHE A N 1
ATOM 1508 C CA . PHE A 1 189 ? -17.585 2.244 20.261 1.00 95.81 189 PHE A CA 1
ATOM 1509 C C . PHE A 1 189 ? -16.733 2.897 21.359 1.00 95.81 189 PHE A C 1
ATOM 1511 O O . PHE A 1 189 ? -16.932 2.604 22.539 1.00 95.81 189 PHE A O 1
ATOM 1518 N N . ILE A 1 190 ? -15.816 3.793 20.985 1.00 94.81 190 ILE A N 1
ATOM 1519 C CA . ILE A 1 190 ? -14.916 4.473 21.925 1.00 94.81 190 ILE A CA 1
ATOM 1520 C C . ILE A 1 190 ? -15.680 5.466 22.810 1.00 94.81 190 ILE A C 1
ATOM 1522 O O . ILE A 1 190 ? -15.472 5.486 24.020 1.00 94.81 190 ILE A O 1
ATOM 1526 N N . GLU A 1 191 ? -16.566 6.269 22.225 1.00 94.81 191 GLU A N 1
ATOM 1527 C CA . GLU A 1 191 ? -17.236 7.375 22.915 1.00 94.81 191 GLU A CA 1
ATOM 1528 C C . GLU A 1 191 ? -18.461 6.936 23.722 1.00 94.81 191 GLU A C 1
ATOM 1530 O O . GLU A 1 191 ? -18.759 7.530 24.755 1.00 94.81 191 GLU A O 1
ATOM 1535 N N . LYS A 1 192 ? -19.188 5.908 23.269 1.00 94.06 192 LYS A N 1
ATOM 1536 C CA . LYS A 1 192 ? -20.466 5.496 23.873 1.00 94.06 192 LYS A CA 1
ATOM 1537 C C . LYS A 1 192 ? -20.387 4.093 24.448 1.00 94.06 192 LYS A C 1
ATOM 1539 O O . LYS A 1 192 ? -20.690 3.895 25.622 1.00 94.06 192 LYS A O 1
ATOM 1544 N N . SER A 1 193 ? -19.985 3.109 23.641 1.00 92.88 193 SER A N 1
ATOM 1545 C CA . SER A 1 193 ? -20.048 1.703 24.064 1.00 92.88 193 SER A CA 1
ATOM 1546 C C . SER A 1 193 ? -19.138 1.423 25.256 1.00 92.88 193 SER A C 1
ATOM 1548 O O . SER A 1 193 ? -19.592 0.794 26.211 1.00 92.88 193 SER A O 1
ATOM 1550 N N . ILE A 1 194 ? -17.885 1.891 25.221 1.00 92.88 194 ILE A N 1
ATOM 1551 C CA . ILE A 1 194 ? -16.942 1.678 26.325 1.00 92.88 194 ILE A CA 1
ATOM 1552 C C . ILE A 1 194 ? -17.452 2.356 27.606 1.00 92.88 194 ILE A C 1
ATOM 1554 O O . ILE A 1 194 ? -17.659 1.623 28.572 1.00 92.88 194 ILE A O 1
ATOM 1558 N N . PRO A 1 195 ? -17.740 3.676 27.647 1.00 92.00 195 PRO A N 1
ATOM 1559 C CA . PRO A 1 195 ? -18.207 4.324 28.873 1.00 92.00 195 PRO A CA 1
ATOM 1560 C C . PRO A 1 195 ? -19.483 3.707 29.440 1.00 92.00 195 PRO A C 1
ATOM 1562 O O . PRO A 1 195 ? -19.565 3.490 30.648 1.00 92.00 195 PRO A O 1
ATOM 1565 N N . ASN A 1 196 ? -20.446 3.356 28.581 1.00 91.56 196 ASN A N 1
ATOM 1566 C CA . ASN A 1 196 ? -21.690 2.719 29.009 1.00 91.56 196 ASN A CA 1
ATOM 1567 C C . ASN A 1 196 ? -21.433 1.351 29.647 1.00 91.56 196 ASN A C 1
ATOM 1569 O O . ASN A 1 196 ? -21.982 1.051 30.703 1.00 91.56 196 ASN A O 1
ATOM 1573 N N . GLN A 1 197 ? -20.581 0.522 29.041 1.00 90.69 197 GLN A N 1
ATOM 1574 C CA . GLN A 1 197 ? -20.244 -0.789 29.595 1.00 90.69 197 GLN A CA 1
ATOM 1575 C C . GLN A 1 197 ? -19.435 -0.669 30.884 1.00 90.69 197 GLN A C 1
ATOM 1577 O O . GLN A 1 197 ? -19.718 -1.382 31.840 1.00 90.69 197 GLN A O 1
ATOM 1582 N N . THR A 1 198 ? -18.463 0.243 30.943 1.00 88.88 198 THR A N 1
ATOM 1583 C CA . THR A 1 198 ? -17.648 0.439 32.148 1.00 88.88 198 THR A CA 1
ATOM 1584 C C . THR A 1 198 ? -18.436 1.073 33.288 1.00 88.88 198 THR A C 1
ATOM 1586 O O . THR A 1 198 ? -18.192 0.738 34.439 1.00 88.88 198 THR A O 1
ATOM 1589 N N . GLY A 1 199 ? -19.410 1.938 32.989 1.00 87.81 199 GLY A N 1
ATOM 1590 C CA . GLY A 1 199 ? -20.280 2.556 33.992 1.00 87.81 199 GLY A CA 1
ATOM 1591 C C . GLY A 1 199 ? -21.252 1.573 34.652 1.00 87.81 199 GLY A C 1
ATOM 1592 O O . GLY A 1 199 ? -21.690 1.809 35.773 1.00 87.81 199 GLY A O 1
ATOM 1593 N N . LEU A 1 200 ? -21.560 0.451 33.992 1.00 88.25 200 LEU A N 1
ATOM 1594 C CA . LEU A 1 200 ? -22.367 -0.634 34.565 1.00 88.25 200 LEU A CA 1
ATOM 1595 C C . LEU A 1 200 ? -21.580 -1.516 35.546 1.00 88.25 200 LEU A C 1
ATOM 1597 O O . LEU A 1 200 ? -22.177 -2.300 36.283 1.00 88.25 200 LEU A O 1
ATOM 1601 N N . ILE A 1 201 ? -20.250 -1.426 35.549 1.00 86.75 201 ILE A N 1
ATOM 1602 C CA . ILE A 1 201 ? -19.396 -2.260 36.391 1.00 86.75 201 ILE A CA 1
ATOM 1603 C C . ILE A 1 201 ? -19.262 -1.601 37.767 1.00 86.75 201 ILE A C 1
ATOM 1605 O O . ILE A 1 201 ? -18.651 -0.545 37.909 1.00 86.75 201 ILE A O 1
ATOM 1609 N N . SER A 1 202 ? -19.799 -2.247 38.804 1.00 87.06 202 SER A N 1
ATOM 1610 C CA . SER A 1 202 ? -19.595 -1.814 40.190 1.00 87.06 202 SER A CA 1
ATOM 1611 C C . SER A 1 202 ? -18.212 -2.247 40.682 1.00 87.06 202 SER A C 1
ATOM 1613 O O . SER A 1 202 ? -17.960 -3.435 40.888 1.00 87.06 202 SER A O 1
ATOM 1615 N N . VAL A 1 203 ? -17.316 -1.275 40.882 1.00 85.81 203 VAL A N 1
ATOM 1616 C CA . VAL A 1 203 ? -15.962 -1.515 41.413 1.00 85.81 203 VAL A CA 1
ATOM 1617 C C . VAL A 1 203 ? -16.032 -2.104 42.823 1.00 85.81 203 VAL A C 1
ATOM 1619 O O . VAL A 1 203 ? -15.389 -3.117 43.078 1.00 85.81 203 VAL A O 1
ATOM 1622 N N . ASP A 1 204 ? -16.897 -1.572 43.690 1.00 86.31 204 ASP A N 1
ATOM 1623 C CA . ASP A 1 204 ? -17.072 -2.069 45.063 1.00 86.31 204 ASP A CA 1
ATOM 1624 C C . ASP A 1 204 ? -17.495 -3.544 45.103 1.00 86.31 204 ASP A C 1
ATOM 1626 O O . ASP A 1 204 ? -17.001 -4.315 45.923 1.00 86.31 204 ASP A O 1
ATOM 1630 N N . GLN A 1 205 ? -18.380 -3.972 44.194 1.00 85.56 205 GLN A N 1
ATOM 1631 C CA . GLN A 1 205 ? -18.765 -5.384 44.087 1.00 85.56 205 GLN A CA 1
ATOM 1632 C C . GLN A 1 205 ? -17.601 -6.263 43.626 1.00 85.56 205 GLN A C 1
ATOM 1634 O O . GLN A 1 205 ? -17.455 -7.385 44.113 1.00 85.56 205 GLN A O 1
ATOM 1639 N N . LEU A 1 206 ? -16.776 -5.772 42.698 1.00 81.12 206 LEU A N 1
ATOM 1640 C CA . LEU A 1 206 ? -15.598 -6.498 42.227 1.00 81.12 206 LEU A CA 1
ATOM 1641 C C . LEU A 1 206 ? -14.517 -6.604 43.308 1.00 81.12 206 LEU A C 1
ATOM 1643 O O . LEU A 1 206 ? -13.896 -7.656 43.438 1.00 81.12 206 LEU A O 1
ATOM 1647 N N . GLU A 1 207 ? -14.307 -5.556 44.103 1.00 83.06 207 GLU A N 1
ATOM 1648 C CA . GLU A 1 207 ? -13.353 -5.571 45.216 1.00 83.06 207 GLU A CA 1
ATOM 1649 C C . GLU A 1 207 ? -13.844 -6.435 46.384 1.00 83.06 207 GLU A C 1
ATOM 1651 O O . GLU A 1 207 ? -13.060 -7.166 46.995 1.00 83.06 207 GLU A O 1
ATOM 1656 N N . ALA A 1 208 ? -15.152 -6.416 46.659 1.00 85.00 208 ALA A N 1
ATOM 1657 C CA . ALA A 1 208 ? -15.773 -7.248 47.686 1.00 85.00 208 ALA A CA 1
ATOM 1658 C C . ALA A 1 208 ? -15.809 -8.743 47.320 1.00 85.00 208 ALA A C 1
ATOM 1660 O O . ALA A 1 208 ? -15.934 -9.589 48.209 1.00 85.00 208 ALA A O 1
ATOM 1661 N N . ALA A 1 209 ? -15.697 -9.087 46.033 1.00 76.56 209 ALA A N 1
ATOM 1662 C CA . ALA A 1 209 ? -15.689 -10.458 45.536 1.00 76.56 209 ALA A CA 1
ATOM 1663 C C . ALA A 1 209 ? -14.268 -10.887 45.115 1.00 76.56 209 ALA A C 1
ATOM 1665 O O . ALA A 1 209 ? -13.943 -10.868 43.924 1.00 76.56 209 ALA A O 1
ATOM 1666 N N . PRO A 1 210 ? -13.402 -11.334 46.050 1.00 71.69 210 PRO A N 1
ATOM 1667 C CA . PRO A 1 210 ? -12.078 -11.816 45.688 1.00 71.69 210 PRO A CA 1
ATOM 1668 C C . PRO A 1 210 ? -12.202 -12.975 44.696 1.00 71.69 210 PRO A C 1
ATOM 1670 O O . PRO A 1 210 ? -12.980 -13.912 44.911 1.00 71.69 210 PRO A O 1
ATOM 1673 N N . ILE A 1 211 ? -11.408 -12.929 43.620 1.00 71.12 211 ILE A N 1
ATOM 1674 C CA . ILE A 1 211 ? -11.316 -14.006 42.628 1.00 71.12 211 ILE A CA 1
ATOM 1675 C C . ILE A 1 211 ? -10.728 -15.236 43.327 1.00 71.12 211 ILE A C 1
ATOM 1677 O O . ILE A 1 211 ? -9.519 -15.461 43.388 1.00 71.12 211 ILE A O 1
ATOM 1681 N N . THR A 1 212 ? -11.610 -16.028 43.917 1.00 70.44 212 THR A N 1
ATOM 1682 C CA . THR A 1 212 ? -11.291 -17.293 44.564 1.00 70.44 212 THR A CA 1
ATOM 1683 C C . THR A 1 212 ? -11.362 -18.403 43.531 1.00 70.44 212 THR A C 1
ATOM 1685 O O . THR A 1 212 ? -12.088 -18.312 42.542 1.00 70.44 212 THR A O 1
ATOM 1688 N N . SER A 1 213 ? -10.631 -19.497 43.753 1.00 62.31 213 SER A N 1
ATOM 1689 C CA . SER A 1 213 ? -10.681 -20.655 42.850 1.00 62.31 213 SER A CA 1
ATOM 1690 C C . SER A 1 213 ? -12.117 -21.132 42.580 1.00 62.31 213 SER A C 1
ATOM 1692 O O . SER A 1 213 ? -12.412 -21.529 41.458 1.00 62.31 213 SER A O 1
ATOM 1694 N N . SER A 1 214 ? -13.034 -21.007 43.545 1.00 63.34 214 SER A N 1
ATOM 1695 C CA . SER A 1 214 ? -14.465 -21.318 43.415 1.00 63.34 214 SER A CA 1
ATOM 1696 C C . SER A 1 214 ? -15.205 -20.507 42.349 1.00 63.34 214 SER A C 1
ATOM 1698 O O . SER A 1 214 ? -16.122 -21.056 41.747 1.00 63.34 214 SER A O 1
ATOM 1700 N N . PHE A 1 215 ? -14.791 -19.268 42.056 1.00 67.25 215 PHE A N 1
ATOM 1701 C CA . PHE A 1 215 ? -15.388 -18.439 40.998 1.00 67.25 215 PHE A CA 1
ATOM 1702 C C . PHE A 1 215 ? -15.323 -19.132 39.627 1.00 67.25 215 PHE A C 1
ATOM 1704 O O . PHE A 1 215 ? -16.297 -19.164 38.881 1.00 67.25 215 PHE A O 1
ATOM 1711 N N . PHE A 1 216 ? -14.198 -19.786 39.328 1.00 66.06 216 PHE A N 1
ATOM 1712 C CA . PHE A 1 216 ? -14.014 -20.532 38.081 1.00 66.06 216 PHE A CA 1
ATOM 1713 C C . PHE A 1 216 ? -14.749 -21.879 38.052 1.00 66.06 216 PHE A C 1
ATOM 1715 O O . PHE A 1 216 ? -14.892 -22.461 36.986 1.00 66.06 216 PHE A O 1
ATOM 1722 N N . HIS A 1 217 ? -15.208 -22.397 39.195 1.00 64.06 217 HIS A N 1
ATOM 1723 C CA . HIS A 1 217 ? -15.918 -23.681 39.255 1.00 64.06 217 HIS A CA 1
ATOM 1724 C C . HIS A 1 217 ? -17.445 -23.523 39.202 1.00 64.06 217 HIS A C 1
ATOM 1726 O O . HIS A 1 217 ? -18.134 -24.503 38.925 1.00 64.06 217 HIS A O 1
ATOM 1732 N N . SER A 1 218 ? -17.975 -22.327 39.486 1.00 64.88 218 SER A N 1
ATOM 1733 C CA . SER A 1 218 ? -19.418 -22.043 39.517 1.00 64.88 218 SER A CA 1
ATOM 1734 C C . SER A 1 218 ? -19.930 -21.261 38.306 1.00 64.88 218 SER A C 1
ATOM 1736 O O . SER A 1 218 ? -21.140 -21.199 38.095 1.00 64.88 218 SER A O 1
ATOM 1738 N N . HIS A 1 219 ? -19.045 -20.658 37.510 1.00 67.94 219 HIS A N 1
ATOM 1739 C CA . HIS A 1 219 ? -19.456 -19.818 36.393 1.00 67.94 219 HIS A CA 1
ATOM 1740 C C . HIS A 1 219 ? -19.803 -20.666 35.150 1.00 67.94 219 HIS A C 1
ATOM 1742 O O . HIS A 1 219 ? -18.985 -21.480 34.730 1.00 67.94 219 HIS A O 1
ATOM 1748 N N . PRO A 1 220 ? -20.961 -20.457 34.494 1.00 72.62 220 PRO A N 1
ATOM 1749 C CA . PRO A 1 220 ? -21.460 -21.320 33.411 1.00 72.62 220 PRO A CA 1
ATOM 1750 C C . PRO A 1 220 ? -20.543 -21.412 32.177 1.00 72.62 220 PRO A C 1
ATOM 1752 O O . PRO A 1 220 ? -20.543 -22.428 31.490 1.00 72.62 220 PRO A O 1
ATOM 1755 N N . ASN A 1 221 ? -19.728 -20.382 31.918 1.00 76.12 221 ASN A N 1
ATOM 1756 C CA . ASN A 1 221 ? -18.718 -20.387 30.845 1.00 76.12 221 ASN A CA 1
ATOM 1757 C C . ASN A 1 221 ? -17.412 -21.114 31.195 1.00 76.12 221 ASN A C 1
ATOM 1759 O O . ASN A 1 221 ? -16.587 -21.335 30.308 1.00 76.12 221 ASN A O 1
ATOM 1763 N N . PHE A 1 222 ? -17.197 -21.474 32.459 1.00 69.00 222 PHE A N 1
ATOM 1764 C CA . PHE A 1 222 ? -16.059 -22.285 32.857 1.00 69.00 222 PHE A CA 1
ATOM 1765 C C . PHE A 1 222 ? -16.557 -23.710 33.099 1.00 69.00 222 PHE A C 1
ATOM 1767 O O . PHE A 1 222 ? -17.293 -23.951 34.057 1.00 69.00 222 PHE A O 1
ATOM 1774 N N . PRO A 1 223 ? -16.216 -24.672 32.224 1.00 65.81 223 PRO A N 1
ATOM 1775 C CA . PRO A 1 223 ? -16.669 -26.039 32.401 1.00 65.81 223 PRO A CA 1
ATOM 1776 C C . PRO A 1 223 ? -16.148 -26.561 33.740 1.00 65.81 223 PRO A C 1
ATOM 1778 O O . PRO A 1 223 ? -14.937 -26.614 33.970 1.00 65.81 223 PRO A O 1
ATOM 1781 N N . ALA A 1 224 ? -17.073 -26.960 34.618 1.00 64.50 224 ALA A N 1
ATOM 1782 C CA . ALA A 1 224 ? -16.729 -27.697 35.822 1.00 64.50 224 ALA A CA 1
ATOM 1783 C C . ALA A 1 224 ? -15.853 -28.889 35.408 1.00 64.50 224 ALA A C 1
ATOM 1785 O O . ALA A 1 224 ? -16.160 -29.525 34.391 1.00 64.50 224 ALA A O 1
ATOM 1786 N N . PRO A 1 225 ? -14.769 -29.202 36.142 1.00 61.81 225 PRO A N 1
ATOM 1787 C CA . PRO A 1 225 ? -13.910 -30.319 35.794 1.00 61.81 225 PRO A CA 1
ATOM 1788 C C . PRO A 1 225 ? -14.789 -31.561 35.679 1.00 61.81 225 PRO A C 1
ATOM 1790 O O . PRO A 1 225 ? -15.335 -32.044 36.675 1.00 61.81 225 PRO A O 1
ATOM 1793 N N . SER A 1 226 ? -14.985 -32.039 34.445 1.00 60.50 226 SER A N 1
ATOM 1794 C CA . SER A 1 226 ? -15.748 -33.253 34.195 1.00 60.50 226 SER A CA 1
ATOM 1795 C C . SER A 1 226 ? -15.111 -34.316 35.069 1.00 60.50 226 SER A C 1
ATOM 1797 O O . SER A 1 226 ? -13.892 -34.494 34.986 1.00 60.50 226 SER A O 1
ATOM 1799 N N . LYS A 1 227 ? -15.896 -34.972 35.931 1.00 58.38 227 LYS A N 1
ATOM 1800 C CA . LYS A 1 227 ? -15.433 -36.121 36.708 1.00 58.38 227 LYS A CA 1
ATOM 1801 C C . LYS A 1 227 ? -14.905 -37.142 35.707 1.00 58.38 227 LYS A C 1
ATOM 1803 O O . LYS A 1 227 ? -15.673 -37.912 35.129 1.00 58.38 227 LYS A O 1
ATOM 1808 N N . SER A 1 228 ? -13.605 -37.097 35.435 1.00 52.25 228 SER A N 1
ATOM 1809 C CA . SER A 1 228 ? -12.960 -38.081 34.598 1.00 52.25 228 SER A CA 1
ATOM 1810 C C . SER A 1 228 ? -13.123 -39.393 35.346 1.00 52.25 228 SER A C 1
ATOM 1812 O O . SER A 1 228 ? -12.771 -39.522 36.520 1.00 52.25 228 SER A O 1
ATOM 1814 N N . ARG A 1 229 ? -13.749 -40.368 34.685 1.00 55.31 229 ARG A N 1
ATOM 1815 C CA . ARG A 1 229 ? -13.651 -41.764 35.097 1.00 55.31 229 ARG A CA 1
ATOM 1816 C C . ARG A 1 229 ? -12.159 -42.067 35.147 1.00 55.31 229 ARG A C 1
ATOM 1818 O O . ARG A 1 229 ? -11.511 -42.134 34.108 1.00 55.31 229 ARG A O 1
ATOM 1825 N N . HIS A 1 230 ? -11.617 -42.128 36.357 1.00 48.81 230 HIS A N 1
ATOM 1826 C CA . HIS A 1 230 ? -10.196 -42.294 36.606 1.00 48.81 230 HIS A CA 1
ATOM 1827 C C . HIS A 1 230 ? -9.669 -43.546 35.886 1.00 48.81 230 HIS A C 1
ATOM 1829 O O . HIS A 1 230 ? -9.847 -44.663 36.367 1.00 48.81 230 HIS A O 1
ATOM 1835 N N . SER A 1 231 ? -8.945 -43.372 34.778 1.00 55.22 231 SER A N 1
ATOM 1836 C CA . SER A 1 231 ? -7.826 -44.263 34.491 1.00 55.22 231 SER A CA 1
ATOM 1837 C C . SER A 1 231 ? -6.748 -43.920 35.515 1.00 55.22 231 SER A C 1
ATOM 1839 O O . SER A 1 231 ? -6.301 -42.773 35.583 1.00 55.22 231 SER A O 1
ATOM 1841 N N . LYS A 1 232 ? -6.389 -44.887 36.361 1.00 53.34 232 LYS A N 1
ATOM 1842 C CA . LYS A 1 232 ? -5.374 -44.758 37.412 1.00 53.34 232 LYS A CA 1
ATOM 1843 C C . LYS A 1 232 ? -4.034 -44.319 36.803 1.00 53.34 232 LYS A C 1
ATOM 1845 O O . LYS A 1 232 ? -3.250 -45.156 36.371 1.00 53.34 232 LYS A O 1
ATOM 1850 N N . PHE A 1 233 ? -3.768 -43.018 36.775 1.00 55.06 233 PHE A N 1
ATOM 1851 C CA . PHE A 1 233 ? -2.411 -42.498 36.646 1.00 55.06 233 PHE A CA 1
ATOM 1852 C C . PHE A 1 233 ? -1.772 -42.445 38.041 1.00 55.06 233 PHE A C 1
ATOM 1854 O O . PHE A 1 233 ? -2.487 -42.208 39.019 1.00 55.06 233 PHE A O 1
ATOM 1861 N N . PRO A 1 234 ? -0.455 -42.700 38.159 1.00 55.00 234 PRO A N 1
ATOM 1862 C CA . PRO A 1 234 ? 0.228 -42.697 39.445 1.00 55.00 234 PRO A CA 1
ATOM 1863 C C . PRO A 1 234 ? 0.093 -41.318 40.096 1.00 55.00 234 PRO A C 1
ATOM 1865 O O . PRO A 1 234 ? 0.314 -40.290 39.458 1.00 55.00 234 PRO A O 1
ATOM 1868 N N . GLU A 1 235 ? -0.307 -41.328 41.365 1.00 59.09 235 GLU A N 1
ATOM 1869 C CA . GLU A 1 235 ? -0.611 -40.163 42.193 1.00 59.09 235 GLU A CA 1
ATOM 1870 C C . GLU A 1 235 ? 0.503 -39.106 42.092 1.00 59.09 235 GLU A C 1
ATOM 1872 O O . GLU A 1 235 ? 1.626 -39.292 42.569 1.00 59.09 235 GLU A O 1
ATOM 1877 N N . SER A 1 236 ? 0.209 -37.979 41.438 1.00 62.34 236 SER A N 1
ATOM 1878 C CA . SER A 1 236 ? 1.111 -36.830 41.429 1.00 62.34 236 SER A CA 1
ATOM 1879 C C . SER A 1 236 ? 1.275 -36.343 42.867 1.00 62.34 236 SER A C 1
ATOM 1881 O O . SER A 1 236 ? 0.276 -36.065 43.534 1.00 62.34 236 SER A O 1
ATOM 1883 N N . ARG A 1 237 ? 2.523 -36.249 43.350 1.00 66.06 237 ARG A N 1
ATOM 1884 C CA . ARG A 1 237 ? 2.849 -35.841 44.728 1.00 66.06 237 ARG A CA 1
ATOM 1885 C C . ARG A 1 237 ? 2.018 -34.625 45.132 1.00 66.06 237 ARG A C 1
ATOM 1887 O O . ARG A 1 237 ? 2.151 -33.565 44.522 1.00 66.06 237 ARG A O 1
ATOM 1894 N N . LYS A 1 238 ? 1.196 -34.786 46.173 1.00 62.81 238 LYS A N 1
ATOM 1895 C CA . LYS A 1 238 ? 0.383 -33.712 46.751 1.00 62.81 238 LYS A CA 1
ATOM 1896 C C . LYS A 1 238 ? 1.270 -32.491 47.001 1.00 62.81 238 LYS A C 1
ATOM 1898 O O . LYS A 1 238 ? 2.246 -32.567 47.753 1.00 62.81 238 LYS A O 1
ATOM 1903 N N . ILE A 1 239 ? 0.953 -31.381 46.338 1.00 61.50 239 ILE A N 1
ATOM 1904 C CA . ILE A 1 239 ? 1.591 -30.091 46.593 1.00 61.50 239 ILE A CA 1
ATOM 1905 C C . ILE A 1 239 ? 1.233 -29.734 48.037 1.00 61.50 239 ILE A C 1
ATOM 1907 O O . ILE A 1 239 ? 0.058 -29.603 48.374 1.00 61.50 239 ILE A O 1
ATOM 1911 N N . LYS A 1 240 ? 2.239 -29.672 48.916 1.00 65.62 240 LYS A N 1
ATOM 1912 C CA . LYS A 1 240 ? 2.040 -29.300 50.323 1.00 65.62 240 LYS A CA 1
ATOM 1913 C C . LYS A 1 240 ? 1.428 -27.898 50.367 1.00 65.62 240 LYS A C 1
ATOM 1915 O O . LYS A 1 240 ? 1.892 -27.020 49.640 1.00 65.62 240 LYS A O 1
ATOM 1920 N N . SER A 1 241 ? 0.412 -27.707 51.207 1.00 62.56 241 SER A N 1
ATOM 1921 C CA . SER A 1 241 ? -0.216 -26.403 51.425 1.00 62.56 241 SER A CA 1
ATOM 1922 C C . SER A 1 241 ? 0.831 -25.343 51.779 1.00 62.56 241 SER A C 1
ATOM 1924 O O . SER A 1 241 ? 1.867 -25.639 52.389 1.00 62.56 241 SER A O 1
ATOM 1926 N N . VAL A 1 242 ? 0.576 -24.104 51.348 1.00 67.38 242 VAL A N 1
ATOM 1927 C CA . VAL A 1 242 ? 1.423 -22.957 51.682 1.00 67.38 242 VAL A CA 1
ATOM 1928 C C . VAL A 1 242 ? 1.471 -22.852 53.204 1.00 67.38 242 VAL A C 1
ATOM 1930 O O . VAL A 1 242 ? 0.438 -22.746 53.861 1.00 67.38 242 VAL A O 1
ATOM 1933 N N . LYS A 1 243 ? 2.674 -22.965 53.769 1.00 71.19 243 LYS A N 1
ATOM 1934 C CA . LYS A 1 243 ? 2.885 -22.843 55.213 1.00 71.19 243 LYS A CA 1
ATOM 1935 C C . LYS A 1 243 ? 2.550 -21.408 55.647 1.00 71.19 243 LYS A C 1
ATOM 1937 O O . LYS A 1 243 ? 2.897 -20.495 54.894 1.00 71.19 243 LYS A O 1
ATOM 1942 N N . PRO A 1 244 ? 1.925 -21.208 56.822 1.00 67.19 244 PRO A N 1
ATOM 1943 C CA . PRO A 1 244 ? 1.671 -19.879 57.373 1.00 67.19 244 PRO A CA 1
ATOM 1944 C C . PRO A 1 244 ? 2.947 -19.029 57.397 1.00 67.19 244 PRO A C 1
ATOM 1946 O O . PRO A 1 244 ? 4.046 -19.566 57.565 1.00 67.19 244 PRO A O 1
ATOM 1949 N N . PHE A 1 245 ? 2.802 -17.719 57.192 1.00 67.94 245 PHE A N 1
ATOM 1950 C CA . PHE A 1 245 ? 3.921 -16.782 57.220 1.00 67.94 245 PHE A CA 1
ATOM 1951 C C . PHE A 1 245 ? 4.483 -16.701 58.645 1.00 67.94 245 PHE A C 1
ATOM 1953 O O . PHE A 1 245 ? 3.839 -16.172 59.545 1.00 67.94 245 PHE A O 1
ATOM 1960 N N . ASP A 1 246 ? 5.662 -17.283 58.842 1.00 78.38 246 ASP A N 1
ATOM 1961 C CA . ASP A 1 246 ? 6.395 -17.274 60.104 1.00 78.38 246 ASP A CA 1
ATOM 1962 C C . ASP A 1 246 ? 7.423 -16.127 60.067 1.00 78.38 246 ASP A C 1
ATOM 1964 O O . ASP A 1 246 ? 8.339 -16.182 59.239 1.00 78.38 246 ASP A O 1
ATOM 1968 N N . PRO A 1 247 ? 7.293 -15.091 60.918 1.00 74.25 247 PRO A N 1
ATOM 1969 C CA . PRO A 1 247 ? 8.182 -13.927 60.918 1.00 74.25 247 PRO A CA 1
ATOM 1970 C C . PRO A 1 247 ? 9.616 -14.249 61.369 1.00 74.25 247 PRO A C 1
ATOM 1972 O O . PRO A 1 247 ? 10.513 -13.440 61.152 1.00 74.25 247 PRO A O 1
ATOM 1975 N N . SER A 1 248 ? 9.858 -15.423 61.963 1.00 80.62 248 SER A N 1
ATOM 1976 C CA . SER A 1 248 ? 11.209 -15.898 62.295 1.00 80.62 248 SER A CA 1
ATOM 1977 C C . SER A 1 248 ? 11.926 -16.551 61.107 1.00 80.62 248 SER A C 1
ATOM 1979 O O . SER A 1 248 ? 13.131 -16.816 61.155 1.00 80.62 248 SER A O 1
ATOM 1981 N N . ARG A 1 249 ? 11.198 -16.823 60.015 1.00 77.06 249 ARG A N 1
ATOM 1982 C CA . ARG A 1 249 ? 11.745 -17.480 58.834 1.00 77.06 249 ARG A CA 1
ATOM 1983 C C . ARG A 1 249 ? 12.480 -16.459 57.961 1.00 77.06 249 ARG A C 1
ATOM 1985 O O . ARG A 1 249 ? 11.894 -15.435 57.613 1.00 77.06 249 ARG A O 1
ATOM 1992 N N . PRO A 1 250 ? 13.725 -16.739 57.533 1.00 76.50 250 PRO A N 1
ATOM 1993 C CA . PRO A 1 250 ? 14.436 -15.838 56.637 1.00 76.50 250 PRO A CA 1
ATOM 1994 C C . PRO A 1 250 ? 13.655 -15.656 55.325 1.00 76.50 250 PRO A C 1
ATOM 1996 O O . PRO A 1 250 ? 12.992 -16.603 54.867 1.00 76.50 250 PRO A O 1
ATOM 1999 N N . PRO A 1 251 ? 13.727 -14.461 54.710 1.00 74.00 251 PRO A N 1
ATOM 2000 C CA . PRO A 1 251 ? 13.037 -14.184 53.460 1.00 74.00 251 PRO A CA 1
ATOM 2001 C C . PRO A 1 251 ? 13.471 -15.184 52.377 1.00 74.00 251 PRO A C 1
ATOM 2003 O O . PRO A 1 251 ? 14.609 -15.666 52.388 1.00 74.00 251 PRO A O 1
ATOM 2006 N N . PRO A 1 252 ? 12.567 -15.551 51.451 1.00 76.38 252 PRO A N 1
ATOM 2007 C CA . PRO A 1 252 ? 12.918 -16.439 50.354 1.00 76.38 252 PRO A CA 1
ATOM 2008 C C . PRO A 1 252 ? 14.075 -15.852 49.538 1.00 76.38 252 PRO A C 1
ATOM 2010 O O . PRO A 1 252 ? 14.143 -14.646 49.329 1.00 76.38 252 PRO A O 1
ATOM 2013 N N . ASP A 1 253 ? 14.956 -16.738 49.073 1.00 77.88 253 ASP A N 1
ATOM 2014 C CA . ASP A 1 253 ? 16.160 -16.404 48.305 1.00 77.88 253 ASP A CA 1
ATOM 2015 C C . ASP A 1 253 ? 15.865 -15.379 47.184 1.00 77.88 253 ASP A C 1
ATOM 2017 O O . ASP A 1 253 ? 14.996 -15.654 46.337 1.00 77.88 253 ASP A O 1
ATOM 2021 N N . PRO A 1 254 ? 16.564 -14.224 47.154 1.00 83.75 254 PRO A N 1
ATOM 2022 C CA . PRO A 1 254 ? 16.365 -13.196 46.137 1.00 83.75 254 PRO A CA 1
ATOM 2023 C C . PRO A 1 254 ? 16.646 -13.704 44.720 1.00 83.75 254 PRO A C 1
ATOM 2025 O O . PRO A 1 254 ? 16.042 -13.197 43.786 1.00 83.75 254 PRO A O 1
ATOM 2028 N N . ASP A 1 255 ? 17.450 -14.757 44.536 1.00 84.06 255 ASP A N 1
ATOM 2029 C CA . ASP A 1 255 ? 17.785 -15.319 43.218 1.00 84.06 255 ASP A CA 1
ATOM 2030 C C . ASP A 1 255 ? 16.769 -16.368 42.729 1.00 84.06 255 ASP A C 1
ATOM 2032 O O . ASP A 1 255 ? 16.974 -17.072 41.729 1.00 84.06 255 ASP A O 1
ATOM 2036 N N . ARG A 1 256 ? 15.640 -16.541 43.430 1.00 85.19 256 ARG A N 1
ATOM 2037 C CA . ARG A 1 256 ? 14.665 -17.594 43.109 1.00 85.19 256 ARG A CA 1
ATOM 2038 C C . ARG A 1 256 ? 14.100 -17.469 41.692 1.00 85.19 256 ARG A C 1
ATOM 2040 O O . ARG A 1 256 ? 13.947 -18.505 41.034 1.00 85.19 256 ARG A O 1
ATOM 2047 N N . TRP A 1 257 ? 13.809 -16.242 41.266 1.00 78.56 257 TRP A N 1
ATOM 2048 C CA . TRP A 1 257 ? 13.189 -15.887 39.984 1.00 78.56 257 TRP A CA 1
ATOM 2049 C C . TRP A 1 257 ? 14.185 -15.827 38.820 1.00 78.56 257 TRP A C 1
ATOM 2051 O O . TRP A 1 257 ? 13.769 -15.857 37.664 1.00 78.56 257 TRP A O 1
ATOM 2061 N N . LEU A 1 258 ? 15.491 -15.819 39.101 1.00 81.56 258 LEU A N 1
ATOM 2062 C CA . LEU A 1 258 ? 16.511 -15.834 38.062 1.00 81.56 258 LEU A CA 1
ATOM 2063 C C . LEU A 1 258 ? 16.605 -17.216 37.389 1.00 81.56 258 LEU A C 1
ATOM 2065 O O . LEU A 1 258 ? 16.473 -18.257 38.051 1.00 81.56 258 LEU A O 1
ATOM 2069 N N . PRO A 1 259 ? 16.881 -17.277 36.074 1.00 83.81 259 PRO A N 1
ATOM 2070 C CA . PRO A 1 259 ? 17.250 -18.519 35.408 1.00 83.81 259 PRO A CA 1
ATOM 2071 C C . PRO A 1 259 ? 18.400 -19.211 36.148 1.00 83.81 259 PRO A C 1
ATOM 2073 O O . PRO A 1 259 ? 19.328 -18.554 36.610 1.00 83.81 259 PRO A O 1
ATOM 2076 N N . ARG A 1 260 ? 18.382 -20.554 36.250 1.00 75.06 260 ARG A N 1
ATOM 2077 C CA . ARG A 1 260 ? 19.365 -21.319 37.059 1.00 75.06 260 ARG A CA 1
ATOM 2078 C C . ARG A 1 260 ? 20.814 -20.895 36.811 1.00 75.06 260 ARG A C 1
ATOM 2080 O O . ARG A 1 260 ? 21.572 -20.862 37.761 1.00 75.06 260 ARG A O 1
ATOM 2087 N N . ARG A 1 261 ? 21.169 -20.572 35.565 1.00 73.81 261 ARG A N 1
ATOM 2088 C CA . ARG A 1 261 ? 22.510 -20.146 35.125 1.00 73.81 261 ARG A CA 1
ATOM 2089 C C . ARG A 1 261 ? 22.978 -18.800 35.697 1.00 73.81 261 ARG A C 1
ATOM 2091 O O . ARG A 1 261 ? 24.183 -18.573 35.758 1.00 73.81 261 ARG A O 1
ATOM 2098 N N . ASP A 1 262 ? 22.042 -17.951 36.103 1.00 75.88 262 ASP A N 1
ATOM 2099 C CA . ASP A 1 262 ? 22.305 -16.604 36.606 1.00 75.88 262 ASP A CA 1
ATOM 2100 C C . ASP A 1 262 ? 22.317 -16.568 38.146 1.00 75.88 262 ASP A C 1
ATOM 2102 O O . ASP A 1 262 ? 22.878 -15.639 38.721 1.00 75.88 262 ASP A O 1
ATOM 2106 N N . LYS A 1 263 ? 21.819 -17.630 38.807 1.00 83.06 263 LYS A N 1
ATOM 2107 C CA . LYS A 1 263 ? 21.839 -17.800 40.272 1.00 83.06 263 LYS A CA 1
ATOM 2108 C C . LYS A 1 263 ? 23.258 -17.944 40.805 1.00 83.06 263 LYS A C 1
ATOM 2110 O O . LYS A 1 263 ? 24.003 -18.815 40.332 1.00 83.06 263 LYS A O 1
ATOM 2115 N N . GLU A 1 264 ? 23.605 -17.205 41.853 1.00 71.00 264 GLU A N 1
ATOM 2116 C CA . GLU A 1 264 ? 24.959 -17.217 42.425 1.00 71.00 264 GLU A CA 1
ATOM 2117 C C . GLU A 1 264 ? 25.419 -18.608 42.889 1.00 71.00 264 GLU A C 1
ATOM 2119 O O . GLU A 1 264 ? 26.544 -19.031 42.604 1.00 71.00 264 GLU A O 1
ATOM 2124 N N . ASN A 1 265 ? 24.509 -19.396 43.469 1.00 65.88 265 ASN A N 1
ATOM 2125 C CA . ASN A 1 265 ? 24.791 -20.760 43.931 1.00 65.88 265 ASN A CA 1
ATOM 2126 C C . ASN A 1 265 ? 25.181 -21.742 42.810 1.00 65.88 265 ASN A C 1
ATOM 2128 O O . ASN A 1 265 ? 25.824 -22.757 43.072 1.00 65.88 265 ASN A O 1
ATOM 2132 N N . THR A 1 266 ? 24.835 -21.473 41.547 1.00 61.88 266 THR A N 1
ATOM 2133 C CA . THR A 1 266 ? 25.258 -22.347 40.434 1.00 61.88 266 THR A CA 1
ATOM 2134 C C . THR A 1 266 ? 26.662 -22.035 39.923 1.00 61.88 266 THR A C 1
ATOM 2136 O O . THR A 1 266 ? 27.318 -22.913 39.349 1.00 61.88 266 THR A O 1
ATOM 2139 N N . LYS A 1 267 ? 27.167 -20.819 40.175 1.00 58.84 267 LYS A N 1
ATOM 2140 C CA . LYS A 1 267 ? 28.532 -20.415 39.811 1.00 58.84 267 LYS A CA 1
ATOM 2141 C C . LYS A 1 267 ? 29.574 -21.131 40.682 1.00 58.84 267 LYS A C 1
ATOM 2143 O O . LYS A 1 267 ? 30.649 -21.466 40.179 1.00 58.84 267 LYS A O 1
ATOM 2148 N N . SER A 1 268 ? 29.253 -21.444 41.943 1.00 58.34 268 SER A N 1
ATOM 2149 C CA . SER A 1 268 ? 30.158 -22.166 42.856 1.00 58.34 268 SER A CA 1
ATOM 2150 C C . SER A 1 268 ? 30.349 -23.640 42.460 1.00 58.34 268 SER A C 1
ATOM 2152 O O . SER A 1 268 ? 31.485 -24.113 42.413 1.00 58.34 268 SER A O 1
ATOM 2154 N N . ALA A 1 269 ? 29.280 -24.334 42.045 1.00 57.97 269 ALA A N 1
ATOM 2155 C CA . ALA A 1 269 ? 29.338 -25.735 41.605 1.00 57.97 269 ALA A CA 1
ATOM 2156 C C . ALA A 1 269 ? 30.130 -25.937 40.296 1.00 57.97 269 ALA A C 1
ATOM 2158 O O . ALA A 1 269 ? 30.749 -26.981 40.085 1.00 57.97 269 ALA A O 1
ATOM 2159 N N . ARG A 1 270 ? 30.156 -24.931 39.409 1.00 55.44 270 ARG A N 1
ATOM 2160 C CA . ARG A 1 270 ? 31.004 -24.959 38.203 1.00 55.44 270 ARG A CA 1
ATOM 2161 C C . ARG A 1 270 ? 32.478 -24.701 38.513 1.00 55.44 270 ARG A C 1
ATOM 2163 O O . ARG A 1 270 ? 33.335 -25.275 37.846 1.00 55.44 270 ARG A O 1
ATOM 2170 N N . ARG A 1 271 ? 32.789 -23.881 39.522 1.00 55.47 271 ARG A N 1
ATOM 2171 C CA . ARG A 1 271 ? 34.177 -23.604 39.929 1.00 55.47 271 ARG A CA 1
ATOM 2172 C C . ARG A 1 271 ? 34.821 -24.773 40.681 1.00 55.47 271 ARG A C 1
ATOM 2174 O O . ARG A 1 271 ? 36.013 -25.000 40.492 1.00 55.47 271 ARG A O 1
ATOM 2181 N N . SER A 1 272 ? 34.062 -25.545 41.464 1.00 54.34 272 SER A N 1
ATOM 2182 C CA . SER A 1 272 ? 34.590 -26.731 42.159 1.00 54.34 272 SER A CA 1
ATOM 2183 C C . SER A 1 272 ? 34.825 -27.921 41.219 1.00 54.34 272 SER A C 1
ATOM 2185 O O . SER A 1 272 ? 35.871 -28.560 41.303 1.00 54.34 272 SER A O 1
ATOM 2187 N N . ASN A 1 273 ? 33.930 -28.166 40.255 1.00 52.50 273 ASN A N 1
ATOM 2188 C CA . ASN A 1 273 ? 34.084 -29.266 39.291 1.00 52.50 273 ASN A CA 1
ATOM 2189 C C . ASN A 1 273 ? 35.089 -28.983 38.159 1.00 52.50 273 ASN A C 1
ATOM 2191 O O . ASN A 1 273 ? 35.522 -29.911 37.478 1.00 52.50 273 ASN A O 1
ATOM 2195 N N . ALA A 1 274 ? 35.503 -27.727 37.957 1.00 52.47 274 ALA A N 1
ATOM 2196 C CA . ALA A 1 274 ? 36.523 -27.381 36.965 1.00 52.47 274 ALA A CA 1
ATOM 2197 C C . ALA A 1 274 ? 37.946 -27.810 37.378 1.00 52.47 274 ALA A C 1
ATOM 2199 O O . ALA A 1 274 ? 38.798 -27.989 36.509 1.00 52.47 274 ALA A O 1
ATOM 2200 N N . LYS A 1 275 ? 38.217 -28.019 38.677 1.00 50.03 275 LYS A N 1
ATOM 2201 C CA . LYS A 1 275 ? 39.535 -28.488 39.150 1.00 50.03 275 LYS A CA 1
ATOM 2202 C C . LYS A 1 275 ? 39.739 -30.004 39.025 1.00 50.03 275 LYS A C 1
ATOM 2204 O O . LYS A 1 275 ? 40.882 -30.442 39.005 1.00 50.03 275 LYS A O 1
ATOM 2209 N N . THR A 1 276 ? 38.678 -30.797 38.871 1.00 52.78 276 THR A N 1
ATOM 2210 C CA . THR A 1 276 ? 38.748 -32.272 38.779 1.00 52.78 276 THR A CA 1
ATOM 2211 C C . THR A 1 276 ? 38.508 -32.837 37.375 1.00 52.78 276 THR A C 1
ATOM 2213 O O . THR A 1 276 ? 38.613 -34.043 37.177 1.00 52.78 276 THR A O 1
ATOM 2216 N N . GLN A 1 277 ? 38.243 -31.997 36.370 1.00 52.06 277 GLN A N 1
ATOM 2217 C CA . GLN A 1 277 ? 37.886 -32.419 35.003 1.00 52.06 277 GLN A CA 1
ATOM 2218 C C . GLN A 1 277 ? 38.993 -32.153 33.958 1.00 52.06 277 GLN A C 1
ATOM 2220 O O . GLN A 1 277 ? 38.711 -31.909 32.789 1.00 52.06 277 GLN A O 1
ATOM 2225 N N . LYS A 1 278 ? 40.276 -32.248 34.339 1.00 49.47 278 LYS A N 1
ATOM 2226 C CA . LYS A 1 278 ? 41.394 -32.429 33.385 1.00 49.47 278 LYS A CA 1
ATOM 2227 C C . LYS A 1 278 ? 41.820 -33.901 33.322 1.00 49.47 278 LYS A C 1
ATOM 2229 O O . LYS A 1 278 ? 42.949 -34.232 33.644 1.00 49.47 278 LYS A O 1
ATOM 2234 N N . ASN A 1 279 ? 40.889 -34.788 32.980 1.00 48.91 279 ASN A N 1
ATOM 2235 C CA . ASN A 1 279 ? 41.144 -36.069 32.304 1.00 48.91 279 ASN A CA 1
ATOM 2236 C C . ASN A 1 279 ? 39.857 -36.890 32.297 1.00 48.91 279 ASN A C 1
ATOM 2238 O O . ASN A 1 279 ? 39.546 -37.558 33.279 1.00 48.91 279 ASN A O 1
ATOM 2242 N N . LYS A 1 280 ? 39.121 -36.824 31.185 1.00 43.25 280 LYS A N 1
ATOM 2243 C CA . LYS A 1 280 ? 38.338 -37.916 30.577 1.00 43.25 280 LYS A CA 1
ATOM 2244 C C . LYS A 1 280 ? 37.445 -37.318 29.493 1.00 43.25 280 LYS A C 1
ATOM 2246 O O . LYS A 1 280 ? 36.278 -37.011 29.698 1.00 43.25 280 LYS A O 1
ATOM 2251 N N . GLN A 1 281 ? 38.020 -37.172 28.304 1.00 47.19 281 GLN A N 1
ATOM 2252 C CA . GLN A 1 281 ? 37.225 -37.277 27.089 1.00 47.19 281 GLN A CA 1
ATOM 2253 C C . GLN A 1 281 ? 36.722 -38.720 26.992 1.00 47.19 281 GLN A C 1
ATOM 2255 O O . GLN A 1 281 ? 37.544 -39.636 26.986 1.00 47.19 281 GLN A O 1
ATOM 2260 N N . LYS A 1 282 ? 35.398 -38.904 26.933 1.00 42.19 282 LYS A N 1
ATOM 2261 C CA . LYS A 1 282 ? 34.665 -39.827 26.042 1.00 42.19 282 LYS A CA 1
ATOM 2262 C C . LYS A 1 282 ? 33.213 -39.989 26.515 1.00 42.19 282 LYS A C 1
ATOM 2264 O O . LYS A 1 282 ? 33.013 -40.285 27.682 1.00 42.19 282 LYS A O 1
ATOM 2269 N N . LEU A 1 283 ? 32.291 -39.892 25.539 1.00 35.44 283 LEU A N 1
ATOM 2270 C CA . LEU A 1 283 ? 30.973 -40.560 25.426 1.00 35.44 283 LEU A CA 1
ATOM 2271 C C . LEU A 1 283 ? 29.966 -40.294 26.577 1.00 35.44 283 LEU A C 1
ATOM 2273 O O . LEU A 1 283 ? 30.280 -40.493 27.734 1.00 35.44 283 LEU A O 1
ATOM 2277 N N . ALA A 1 284 ? 28.705 -39.902 26.385 1.00 40.81 284 ALA A N 1
ATOM 2278 C CA . ALA A 1 284 ? 27.748 -40.192 25.322 1.00 40.81 284 ALA A CA 1
ATOM 2279 C C . ALA A 1 284 ? 26.472 -39.313 25.500 1.00 40.81 284 ALA A C 1
ATOM 2281 O O . ALA A 1 284 ? 26.112 -38.986 26.626 1.00 40.81 284 ALA A O 1
ATOM 2282 N N . THR A 1 285 ? 25.843 -38.944 24.371 1.00 43.75 285 THR A N 1
ATOM 2283 C CA . THR A 1 285 ? 24.409 -39.123 23.998 1.00 43.75 285 THR A CA 1
ATOM 2284 C C . THR A 1 285 ? 23.321 -38.693 25.015 1.00 43.75 285 THR A C 1
ATOM 2286 O O . THR A 1 285 ? 23.260 -39.215 26.115 1.00 43.75 285 THR A O 1
ATOM 2289 N N . GLN A 1 286 ? 22.403 -37.758 24.728 1.00 36.41 286 GLN A N 1
ATOM 2290 C CA . GLN A 1 286 ? 21.223 -37.902 23.852 1.00 36.41 286 GLN A CA 1
ATOM 2291 C C . GLN A 1 286 ? 20.585 -36.529 23.552 1.00 36.41 286 GLN A C 1
ATOM 2293 O O . GLN A 1 286 ? 20.505 -35.679 24.436 1.00 36.41 286 GLN A O 1
ATOM 2298 N N . GLY A 1 287 ? 20.041 -36.364 22.340 1.00 32.47 287 GLY A N 1
ATOM 2299 C CA . GLY A 1 287 ? 19.141 -35.254 22.003 1.00 32.47 287 GLY A CA 1
ATOM 2300 C C . GLY A 1 287 ? 19.041 -34.947 20.507 1.00 32.47 287 GLY A C 1
ATOM 2301 O O . GLY A 1 287 ? 19.286 -33.815 20.111 1.00 32.47 287 GLY A O 1
ATOM 2302 N N . SER A 1 288 ? 18.724 -35.941 19.667 1.00 31.95 288 SER A N 1
ATOM 2303 C CA . SER A 1 288 ? 18.335 -35.706 18.268 1.00 31.95 288 SER A CA 1
ATOM 2304 C C . SER A 1 288 ? 16.816 -35.566 18.194 1.00 31.95 288 SER A C 1
ATOM 2306 O O . SER A 1 288 ? 16.086 -36.492 18.542 1.00 31.95 288 SER A O 1
ATOM 2308 N N . VAL A 1 289 ? 16.356 -34.400 17.746 1.00 33.53 289 VAL A N 1
ATOM 2309 C CA . VAL A 1 289 ? 14.999 -34.184 17.244 1.00 33.53 289 VAL A CA 1
ATOM 2310 C C . VAL A 1 289 ? 14.991 -34.552 15.762 1.00 33.53 289 VAL A C 1
ATOM 2312 O O . VAL A 1 289 ? 15.695 -33.940 14.965 1.00 33.53 289 VAL A O 1
ATOM 2315 N N . SER A 1 290 ? 14.218 -35.568 15.388 1.00 33.56 290 SER A N 1
ATOM 2316 C CA . SER A 1 290 ? 13.871 -35.829 13.990 1.00 33.56 290 SER A CA 1
ATOM 2317 C C . SER A 1 290 ? 12.368 -35.652 13.838 1.00 33.56 290 SER A C 1
ATOM 2319 O O . SER A 1 290 ? 11.587 -36.508 14.241 1.00 33.56 290 SER A O 1
ATOM 2321 N N . VAL A 1 291 ? 11.976 -34.517 13.263 1.00 34.19 291 VAL A N 1
ATOM 2322 C CA . VAL A 1 291 ? 10.677 -34.357 12.610 1.00 34.19 291 VAL A CA 1
ATOM 2323 C C . VAL A 1 291 ? 10.854 -34.881 11.190 1.00 34.19 291 VAL A C 1
ATOM 2325 O O . VAL A 1 291 ? 11.606 -34.305 10.410 1.00 34.19 291 VAL A O 1
ATOM 2328 N N . THR A 1 292 ? 10.178 -35.974 10.856 1.00 35.94 292 THR A N 1
ATOM 2329 C CA . THR A 1 292 ? 9.906 -36.351 9.463 1.00 35.94 292 THR A CA 1
ATOM 2330 C C . THR A 1 292 ? 8.438 -36.750 9.347 1.00 35.94 292 THR A C 1
ATOM 2332 O O . THR A 1 292 ? 7.932 -37.547 10.131 1.00 35.94 292 THR A O 1
ATOM 2335 N N . ILE A 1 293 ? 7.757 -36.134 8.382 1.00 34.91 293 ILE A N 1
ATOM 2336 C CA . ILE A 1 293 ? 6.421 -36.475 7.870 1.00 34.91 293 ILE A CA 1
ATOM 2337 C C . ILE A 1 293 ? 6.649 -37.121 6.479 1.00 34.91 293 ILE A C 1
ATOM 2339 O O . ILE A 1 293 ? 7.667 -36.815 5.851 1.00 34.91 293 ILE A O 1
ATOM 2343 N N . PRO A 1 294 ? 5.805 -38.075 6.033 1.00 47.50 294 PRO A N 1
ATOM 2344 C CA . PRO A 1 294 ? 6.256 -39.325 5.410 1.00 47.50 294 PRO A CA 1
ATOM 2345 C C . PRO A 1 294 ? 6.193 -39.317 3.872 1.00 47.50 294 PRO A C 1
ATOM 2347 O O . PRO A 1 294 ? 5.773 -38.336 3.259 1.00 47.50 294 PRO A O 1
ATOM 2350 N N . PRO A 1 295 ? 6.526 -40.456 3.239 1.00 36.53 295 PRO A N 1
ATOM 2351 C CA . PRO A 1 295 ? 5.540 -41.028 2.324 1.00 36.53 295 PRO A CA 1
ATOM 2352 C C . PRO A 1 295 ? 5.341 -42.545 2.478 1.00 36.53 295 PRO A C 1
ATOM 2354 O O . PRO A 1 295 ? 6.070 -43.244 3.177 1.00 36.53 295 PRO A O 1
ATOM 2357 N N . ALA A 1 296 ? 4.258 -42.986 1.842 1.00 35.53 296 ALA A N 1
ATOM 2358 C CA . ALA A 1 296 ? 3.539 -44.234 2.023 1.00 35.53 296 ALA A CA 1
ATOM 2359 C C . ALA A 1 296 ? 4.240 -45.508 1.516 1.00 35.53 296 ALA A C 1
ATOM 2361 O O . ALA A 1 296 ? 5.250 -45.492 0.818 1.00 35.53 296 ALA A O 1
ATOM 2362 N N . THR A 1 297 ? 3.613 -46.603 1.932 1.00 38.31 297 THR A N 1
ATOM 2363 C CA . THR A 1 297 ? 3.976 -48.016 1.912 1.00 38.31 297 THR A CA 1
ATOM 2364 C C . THR A 1 297 ? 4.093 -48.680 0.540 1.00 38.31 297 THR A C 1
ATOM 2366 O O . THR A 1 297 ? 3.420 -48.326 -0.423 1.00 38.31 297 THR A O 1
ATOM 2369 N N . ASP A 1 298 ? 4.923 -49.719 0.557 1.00 31.55 298 ASP A N 1
ATOM 2370 C CA . ASP A 1 298 ? 5.251 -50.715 -0.462 1.00 31.55 298 ASP A CA 1
ATOM 2371 C C . ASP A 1 298 ? 4.067 -51.604 -0.903 1.00 31.55 298 ASP A C 1
ATOM 2373 O O . ASP A 1 298 ? 3.202 -51.910 -0.082 1.00 31.55 298 ASP A O 1
ATOM 2377 N N . ALA A 1 299 ? 4.108 -52.092 -2.155 1.00 31.42 299 ALA A N 1
ATOM 2378 C CA . ALA A 1 299 ? 3.641 -53.431 -2.567 1.00 31.42 299 ALA A CA 1
ATOM 2379 C C . ALA A 1 299 ? 4.044 -53.788 -4.028 1.00 31.42 299 ALA A C 1
ATOM 2381 O O . ALA A 1 299 ? 3.220 -53.755 -4.936 1.00 31.42 299 ALA A O 1
ATOM 2382 N N . SER A 1 300 ? 5.313 -54.188 -4.210 1.00 35.59 300 SER A N 1
ATOM 2383 C CA . SER A 1 300 ? 5.805 -55.317 -5.055 1.00 35.59 300 SER A CA 1
ATOM 2384 C C . SER A 1 300 ? 5.556 -55.312 -6.608 1.00 35.59 300 SER A C 1
ATOM 2386 O O . SER A 1 300 ? 4.989 -54.372 -7.149 1.00 35.59 300 SER A O 1
ATOM 2388 N N . PRO A 1 301 ? 6.135 -56.241 -7.421 1.00 46.06 301 PRO A N 1
ATOM 2389 C CA . PRO A 1 301 ? 7.177 -55.854 -8.387 1.00 46.06 301 PRO A CA 1
ATOM 2390 C C . PRO A 1 301 ? 6.953 -56.337 -9.838 1.00 46.06 301 PRO A C 1
ATOM 2392 O O . PRO A 1 301 ? 6.646 -57.503 -10.054 1.00 46.06 301 PRO A O 1
ATOM 2395 N N . GLN A 1 302 ? 7.308 -55.544 -10.860 1.00 33.28 302 GLN A N 1
ATOM 2396 C CA . GLN A 1 302 ? 7.684 -56.104 -12.172 1.00 33.28 302 GLN A CA 1
ATOM 2397 C C . GLN A 1 302 ? 8.809 -55.327 -12.872 1.00 33.28 302 GLN A C 1
ATOM 2399 O O . GLN A 1 302 ? 8.851 -54.102 -12.929 1.00 33.28 302 GLN A O 1
ATOM 2404 N N . LYS A 1 303 ? 9.750 -56.120 -13.395 1.00 31.03 303 LYS A N 1
ATOM 2405 C CA . LYS A 1 303 ? 10.936 -55.764 -14.180 1.00 31.03 303 LYS A CA 1
ATOM 2406 C C . LYS A 1 303 ? 10.564 -54.996 -15.456 1.00 31.03 303 LYS A C 1
ATOM 2408 O O . LYS A 1 303 ? 9.669 -55.422 -16.172 1.00 31.03 303 LYS A O 1
ATOM 2413 N N . THR A 1 304 ? 11.402 -54.047 -15.873 1.00 31.03 304 THR A N 1
ATOM 2414 C CA . THR A 1 304 ? 12.192 -54.165 -17.119 1.00 31.03 304 THR A CA 1
ATOM 2415 C C . THR A 1 304 ? 13.203 -53.027 -17.265 1.00 31.03 304 THR A C 1
ATOM 2417 O O . THR A 1 304 ? 12.983 -51.881 -16.895 1.00 31.03 304 THR A O 1
ATOM 2420 N N . LYS A 1 305 ? 14.367 -53.411 -17.790 1.00 33.19 305 LYS A N 1
ATOM 2421 C CA . LYS A 1 305 ? 15.533 -52.590 -18.115 1.00 33.19 305 LYS A CA 1
ATOM 2422 C C . LYS A 1 305 ? 15.216 -51.629 -19.263 1.00 33.19 305 LYS A C 1
ATOM 2424 O O . LYS A 1 305 ? 14.660 -52.085 -20.254 1.00 33.19 305 LYS A O 1
ATOM 2429 N N . GLN A 1 306 ? 15.764 -50.412 -19.235 1.00 33.62 306 GLN A N 1
ATOM 2430 C CA . GLN A 1 306 ? 16.392 -49.832 -20.429 1.00 33.62 306 GLN A CA 1
ATOM 2431 C C . GLN A 1 306 ? 17.394 -48.722 -20.085 1.00 33.62 306 GLN A C 1
ATOM 2433 O O . GLN A 1 306 ? 17.181 -47.878 -19.222 1.00 33.62 306 GLN A O 1
ATOM 2438 N N . ALA A 1 307 ? 18.539 -48.808 -20.755 1.00 32.41 307 ALA A N 1
ATOM 2439 C CA . ALA A 1 307 ? 19.763 -48.070 -20.504 1.00 32.41 307 ALA A CA 1
ATOM 2440 C C . ALA A 1 307 ? 19.808 -46.743 -21.277 1.00 32.41 307 ALA A C 1
ATOM 2442 O O . ALA A 1 307 ? 19.502 -46.712 -22.467 1.00 32.41 307 ALA A O 1
ATOM 2443 N N . GLN A 1 308 ? 20.306 -45.673 -20.649 1.00 33.69 308 GLN A N 1
ATOM 2444 C CA . GLN A 1 308 ? 20.720 -44.456 -21.351 1.00 33.69 308 GLN A CA 1
ATOM 2445 C C . GLN A 1 308 ? 22.245 -44.419 -21.529 1.00 33.69 308 GLN A C 1
ATOM 2447 O O . GLN A 1 308 ? 23.009 -44.293 -20.573 1.00 33.69 308 GLN A O 1
ATOM 2452 N N . ARG A 1 309 ? 22.689 -44.493 -22.790 1.00 34.22 309 ARG A N 1
ATOM 2453 C CA . ARG A 1 309 ? 24.060 -44.174 -23.219 1.00 34.22 309 ARG A CA 1
ATOM 2454 C C . ARG A 1 309 ? 24.199 -42.657 -23.374 1.00 34.22 309 ARG A C 1
ATOM 2456 O O . ARG A 1 309 ? 23.617 -42.076 -24.284 1.00 34.22 309 ARG A O 1
ATOM 2463 N N . LYS A 1 310 ? 25.054 -42.034 -22.558 1.00 34.38 310 LYS A N 1
ATOM 2464 C CA . LYS A 1 310 ? 25.668 -40.729 -22.856 1.00 34.38 310 LYS A CA 1
ATOM 2465 C C . LYS A 1 310 ? 26.794 -40.932 -23.877 1.00 34.38 310 LYS A C 1
ATOM 2467 O O . LYS A 1 310 ? 27.769 -41.617 -23.581 1.00 34.38 310 LYS A O 1
ATOM 2472 N N . LYS A 1 311 ? 26.697 -40.311 -25.056 1.00 36.97 311 LYS A N 1
ATOM 2473 C CA . LYS A 1 311 ? 27.841 -40.105 -25.961 1.00 36.97 311 LYS A CA 1
ATOM 2474 C C . LYS A 1 311 ? 28.263 -38.637 -25.911 1.00 36.97 311 LYS A C 1
ATOM 2476 O O . LYS A 1 311 ? 27.560 -37.765 -26.407 1.00 36.97 311 LYS A O 1
ATOM 2481 N N . LYS A 1 312 ? 29.437 -38.399 -25.319 1.00 36.69 312 LYS A N 1
ATOM 2482 C CA . LYS A 1 312 ? 30.293 -37.243 -25.610 1.00 36.69 312 LYS A CA 1
ATOM 2483 C C . LYS A 1 312 ? 30.752 -37.366 -27.063 1.00 36.69 312 LYS A C 1
ATOM 2485 O O . LYS A 1 312 ? 31.271 -38.417 -27.428 1.00 36.69 312 LYS A O 1
ATOM 2490 N N . ASN A 1 313 ? 30.622 -36.304 -27.848 1.00 37.16 313 ASN A N 1
ATOM 2491 C CA . ASN A 1 313 ? 31.376 -36.152 -29.087 1.00 37.16 313 ASN A CA 1
ATOM 2492 C C . ASN A 1 313 ? 32.274 -34.925 -28.953 1.00 37.16 313 ASN A C 1
ATOM 2494 O O . ASN A 1 313 ? 31.797 -33.811 -28.759 1.00 37.16 313 ASN A O 1
ATOM 2498 N N . LYS A 1 314 ? 33.577 -35.184 -29.039 1.00 40.09 314 LYS A N 1
ATOM 2499 C CA . LYS A 1 314 ? 34.638 -34.221 -29.300 1.00 40.09 314 LYS A CA 1
ATOM 2500 C C . LYS A 1 314 ? 35.263 -34.666 -30.619 1.00 40.09 314 LYS A C 1
ATOM 2502 O O . LYS A 1 314 ? 35.831 -35.754 -30.669 1.00 40.09 314 LYS A O 1
ATOM 2507 N N . LYS A 1 315 ? 35.100 -33.858 -31.656 1.00 42.25 315 LYS A N 1
ATOM 2508 C CA . LYS A 1 315 ? 36.040 -33.661 -32.758 1.00 42.25 315 LYS A CA 1
ATOM 2509 C C . LYS A 1 315 ? 35.825 -32.239 -33.239 1.00 42.25 315 LYS A C 1
ATOM 2511 O O . LYS A 1 315 ? 34.639 -31.882 -33.411 1.00 42.25 315 LYS A O 1
#

Sequence (315 aa):
MAPKTSRKLPPKRSQFKPKATPRKKKTAAQIVAARRIRLYEQLDKGFHQNAIKTCNQLLDQQGTQNDRDTLIDTKAKLLTILERYQETLDFISGQSVESAELKLLQCYCFYKLGQLEKADKELSNPLFTAKEDTGRSKLALESQIFFKLGRPQEAKANLEELLINSDPNHPEHLDLTANLSACQERIDFIEKSIPNQTGLISVDQLEAAPITSSFFHSHPNFPAPSKSRHSKFPESRKIKSVKPFDPSRPPPDPDRWLPRRDKENTKSARRSNAKTQKNKQKLATQGSVSVTIPPATDASPQKTKQAQRKKKNKK

Radius of gyration: 38.82 Å; chains: 1; bounding box: 64×85×134 Å

Foldseek 3Di:
DDDDDDDDDDDDDPPPDPDDDDDDDDDPVRVLVVLVVVLVVCVVVVVLVVNLVSLVVNCVDDDDPVVNLVSLLSNLVSCVVVVVLVVSLVSLVPDPDDALSSLLSVLVSCVSVVVLVVSVVSLPDPRQVPDDVSLLSSLQSVLVSCVVVLNLVSSLVSLVVNLVPDDPPDPVNVVSVVSNVVSVVSVCCVPPVVCVVVVPDDPVVVVVDPPDPVVLQPDPVRDHPPPPPDPDDPDDPPDDPDDPDDPVDDDPDPCPPPDPVVDPVNVVVVVVVVVVPPDDDDDDDDDDDDDDDDDDDDDDDDDDDDDDDDDDDDD

InterPro domains:
  IPR011990 Tetratricopeptide-like helical domain superfamily [G3DSA:1.25.40.10] (33-197)
  IPR011990 Tetratricopeptide-like helical domain superfamily [SSF48452] (44-181)
  IPR026270 Signal recognition particle, SRP72 subunit [PTHR14094] (41-184)

Organism: NCBI:txid200324

pLDDT: mean 77.99, std 20.72, range [31.03, 98.31]

Secondary structure (DSSP, 8-state):
-------PPPP-----PPPPPPPPPPPHHHHHHHHHHHHHHHHHTT-HHHHHHHHHHHHTS---HHHHHHHHHHHHHHHHHTT-HHHHHHHHHT-----HHHHHHHHHHHHHTT-HHHHHHHHT-GGGGG-HHHHHHHHHHHHHHHHHTT-HHHHHHHHHHHHHTS-TTSHHHHHHHHHHHHHHHHHHIIIIIHHHHHHT--HHHHHHS---TTHHHHSTTS-----------------PPPPP--TTSPPP-GGGGS-TTTSHHHHHHHHHHTTT-SS----------------PPP-----------------